Protein AF-A0A1Y2V9K3-F1 (afdb_monomer_lite)

Foldseek 3Di:
DPQQDLQLEDADDPVLVVLLVLLQVLLVLLLPDPPVCCVVCVVVVVVSVVSLVVSLVVLVVVVVVVVVVVVCVVVDDDDPPPPPDDDDDDPPDPHRQHCSQLSSLLSNLCSQCPVVVHALQDPVNVVSLVSNVVSCPVVCVSLVLQDDDDPPPPPPPPPPDDDDDDDDDDDDDDDDDDDDDDDDDDDPPDPPQDDPSLQSLLSVLLSLLSQLSRDHDDDPPDDDPDPRSNVVSLSSNLSSCLVVVVQDLVSSVVSNVSRHDNDPRCVVSSVVSCVSRNVPSDRPPDPDDDPPPPDPDDDDDDDDDD

Sequence (306 aa):
MEPLGFKDLTVQNREAVELFELLYSITECINNFDYASLESTYGQRIQVSDSIYMIEWRLCHLEEISRSRQSWKRAGSVPLLPSIEEGERPPRYPSPTDLSDVLIYAAHLFLHLAIRGQPPSAQRHRALAEALMSALCDPILTLDLLSQPKAYEVPGSQVSRGNSGQVAGQSGTGNLPTPYAPTSEISNVNMPRPSRDELHANILLWALFVGSCVRVPVSLDSSVLLGNHHEFFINALRNYCRMRNIVDKDTLAEKLKDIMWLYSWCEHQLTLVWNEIGNDLRPWVTAGEQVNVPLPASRDQREQSQ

Structure (mmCIF, N/CA/C/O backbone):
data_AF-A0A1Y2V9K3-F1
#
_entry.id   AF-A0A1Y2V9K3-F1
#
loop_
_atom_site.group_PDB
_atom_site.id
_atom_site.type_symbol
_atom_site.label_atom_id
_atom_site.label_alt_id
_atom_site.label_comp_id
_atom_site.label_asym_id
_atom_site.label_entity_id
_atom_site.label_seq_id
_atom_site.pdbx_PDB_ins_code
_atom_site.Cartn_x
_atom_site.Cartn_y
_atom_site.Cartn_z
_atom_site.occupancy
_atom_site.B_iso_or_equiv
_atom_site.auth_seq_id
_atom_site.auth_comp_id
_atom_site.auth_asym_id
_atom_site.auth_atom_id
_atom_site.pdbx_PDB_model_num
ATOM 1 N N . MET A 1 1 ? -23.413 6.543 22.123 1.00 35.22 1 MET A N 1
ATOM 2 C CA . MET A 1 1 ? -22.677 6.867 20.887 1.00 35.22 1 MET A CA 1
ATOM 3 C C . MET A 1 1 ? -22.474 5.561 20.160 1.00 35.22 1 MET A C 1
ATOM 5 O O . MET A 1 1 ? -21.876 4.669 20.750 1.00 35.22 1 MET A O 1
ATOM 9 N N . GLU A 1 2 ? -23.040 5.409 18.965 1.00 35.53 2 GLU A N 1
ATOM 10 C CA . GLU A 1 2 ? -22.613 4.323 18.077 1.00 35.53 2 GLU A CA 1
ATOM 11 C C . GLU A 1 2 ? -21.133 4.554 17.731 1.00 35.53 2 GLU A C 1
ATOM 13 O O . GLU A 1 2 ? -20.746 5.712 17.536 1.00 35.53 2 GLU A O 1
ATOM 18 N N . PRO A 1 3 ? -20.286 3.512 17.729 1.00 47.62 3 PRO A N 1
ATOM 19 C CA . PRO A 1 3 ? -18.919 3.653 17.258 1.00 47.62 3 PRO A CA 1
ATOM 20 C C . PRO A 1 3 ? -18.953 4.058 15.782 1.00 47.62 3 PRO A C 1
ATOM 22 O O . PRO A 1 3 ? -19.706 3.490 14.989 1.00 47.62 3 PRO A O 1
ATOM 25 N N . LEU A 1 4 ? -18.161 5.070 15.442 1.00 53.22 4 LEU A N 1
ATOM 26 C CA . LEU A 1 4 ? -17.943 5.512 14.069 1.00 53.22 4 LEU A CA 1
ATOM 27 C C . LEU A 1 4 ? -17.498 4.318 13.227 1.00 53.22 4 LEU A C 1
ATOM 29 O O . LEU A 1 4 ? -16.601 3.566 13.607 1.00 53.22 4 LEU A O 1
ATOM 33 N N . GLY A 1 5 ? -18.186 4.110 12.113 1.00 63.34 5 GLY A N 1
ATOM 34 C CA . GLY A 1 5 ? -17.956 2.961 11.252 1.00 63.34 5 GLY A CA 1
ATOM 35 C C . GLY A 1 5 ? -16.960 3.278 10.143 1.00 63.34 5 GLY A C 1
ATOM 36 O O . GLY A 1 5 ? -16.520 4.408 9.958 1.00 63.34 5 GLY A O 1
ATOM 37 N N . PHE A 1 6 ? -16.691 2.289 9.292 1.00 70.12 6 PHE A N 1
ATOM 38 C CA . PHE A 1 6 ? -15.906 2.463 8.060 1.00 70.12 6 PHE A CA 1
ATOM 39 C C . PHE A 1 6 ? -16.436 3.558 7.109 1.00 70.12 6 PHE A C 1
ATOM 41 O O . PHE A 1 6 ? -15.716 3.988 6.212 1.00 70.12 6 PHE A O 1
ATOM 48 N N . LYS A 1 7 ? -17.677 4.020 7.312 1.00 70.94 7 LYS A N 1
ATOM 49 C CA . LYS A 1 7 ? -18.346 5.070 6.527 1.00 70.94 7 LYS A CA 1
ATOM 50 C C . LYS A 1 7 ? -17.741 6.463 6.717 1.00 70.94 7 LYS A C 1
ATOM 52 O O . LYS A 1 7 ? -17.947 7.330 5.876 1.00 70.94 7 LYS A O 1
ATOM 57 N N . ASP A 1 8 ? -16.984 6.668 7.792 1.00 80.38 8 ASP A N 1
ATOM 58 C CA . ASP A 1 8 ? -16.391 7.966 8.121 1.00 80.38 8 ASP A CA 1
ATOM 59 C C . ASP A 1 8 ? -14.944 8.101 7.620 1.00 80.38 8 ASP A C 1
ATOM 61 O O . ASP A 1 8 ? -14.323 9.151 7.778 1.00 80.38 8 ASP A O 1
ATOM 65 N N . LEU A 1 9 ? -14.397 7.061 6.979 1.00 86.56 9 LEU A N 1
ATOM 66 C CA . LEU A 1 9 ? -13.074 7.103 6.361 1.00 86.56 9 LEU A CA 1
ATOM 67 C C . LEU A 1 9 ? -13.114 7.951 5.084 1.00 86.56 9 LEU A C 1
ATOM 69 O O . LEU A 1 9 ? -13.998 7.786 4.242 1.00 86.56 9 LEU A O 1
ATOM 73 N N . THR A 1 10 ? -12.139 8.841 4.900 1.00 89.88 10 THR A N 1
ATOM 74 C CA . THR A 1 10 ? -12.015 9.689 3.702 1.00 89.88 10 THR A CA 1
ATOM 75 C C . THR A 1 10 ? -10.562 9.832 3.260 1.00 89.88 10 THR A C 1
ATOM 77 O O . THR A 1 10 ? -9.658 9.573 4.039 1.00 89.88 10 THR A O 1
ATOM 80 N N . VAL A 1 11 ? -10.326 10.251 2.015 1.00 89.12 11 VAL A N 1
ATOM 81 C CA . VAL A 1 11 ? -9.014 10.721 1.542 1.00 89.12 11 VAL A CA 1
ATOM 82 C C . VAL A 1 11 ? -9.213 12.125 0.987 1.00 89.12 11 VAL A C 1
ATOM 84 O O . VAL A 1 11 ? -9.973 12.311 0.035 1.00 89.12 11 VAL A O 1
ATOM 87 N N . GLN A 1 12 ? -8.590 13.119 1.615 1.00 89.25 12 GLN A N 1
ATOM 88 C CA . GLN A 1 12 ? -8.774 14.532 1.266 1.00 89.25 12 GLN A CA 1
ATOM 89 C C . GLN A 1 12 ? -7.625 15.101 0.428 1.00 89.25 12 GLN A C 1
ATOM 91 O O . GLN A 1 12 ? -7.830 16.022 -0.364 1.00 89.25 12 GLN A O 1
ATOM 96 N N . ASN A 1 13 ? -6.414 14.561 0.573 1.00 89.94 13 ASN A N 1
ATOM 97 C CA . ASN A 1 13 ? -5.255 15.001 -0.186 1.00 89.94 13 ASN A CA 1
ATOM 98 C C . ASN A 1 13 ? -5.306 14.445 -1.614 1.00 89.94 13 ASN A C 1
ATOM 100 O O . ASN A 1 13 ? -5.009 13.277 -1.858 1.00 89.94 13 ASN A O 1
ATOM 104 N N . ARG A 1 14 ? -5.637 15.316 -2.568 1.00 91.00 14 ARG A N 1
ATOM 105 C CA . ARG A 1 14 ? -5.675 14.978 -3.992 1.00 91.00 14 ARG A CA 1
ATOM 106 C C . ARG A 1 14 ? -4.325 14.493 -4.530 1.00 91.00 14 ARG A C 1
ATOM 108 O O . ARG A 1 14 ? -4.309 13.538 -5.295 1.00 91.00 14 ARG A O 1
ATOM 115 N N . GLU A 1 15 ? -3.213 15.103 -4.120 1.00 92.94 15 GLU A N 1
ATOM 116 C CA . GLU A 1 15 ? -1.878 14.687 -4.581 1.00 92.94 15 GLU A CA 1
ATOM 117 C C . GLU A 1 15 ? -1.562 13.262 -4.104 1.00 92.94 15 GLU A C 1
ATOM 119 O O . GLU A 1 15 ? -1.008 12.470 -4.859 1.00 92.94 15 GLU A O 1
ATOM 124 N N . ALA A 1 16 ? -1.995 12.881 -2.895 1.00 90.88 16 ALA A N 1
ATOM 125 C CA . ALA A 1 16 ? -1.840 11.508 -2.411 1.00 90.88 16 ALA A CA 1
ATOM 126 C C . ALA A 1 16 ? -2.601 10.493 -3.284 1.00 90.88 16 ALA A C 1
ATOM 128 O O . ALA A 1 16 ? -2.083 9.410 -3.546 1.00 90.88 16 ALA A O 1
ATOM 129 N N . VAL A 1 17 ? -3.798 10.851 -3.768 1.00 92.81 17 VAL A N 1
ATOM 130 C CA . VAL A 1 17 ? -4.578 10.011 -4.694 1.00 92.81 17 VAL A CA 1
ATOM 131 C C . VAL A 1 17 ? -3.872 9.886 -6.044 1.00 92.81 17 VAL A C 1
ATOM 133 O O . VAL A 1 17 ? -3.706 8.774 -6.533 1.00 92.81 17 VAL A O 1
ATOM 136 N N . GLU A 1 18 ? -3.395 10.993 -6.615 1.00 93.94 18 GLU A N 1
ATOM 137 C CA . GLU A 1 18 ? -2.693 10.992 -7.909 1.00 93.94 18 GLU A CA 1
ATOM 138 C C . GLU A 1 18 ? -1.402 10.153 -7.856 1.00 93.94 18 GLU A C 1
ATOM 140 O O . GLU A 1 18 ? -1.115 9.375 -8.768 1.00 93.94 18 GLU A O 1
ATOM 145 N N . LEU A 1 19 ? -0.637 10.241 -6.761 1.00 94.12 19 LEU A N 1
ATOM 146 C CA . LEU A 1 19 ? 0.541 9.391 -6.562 1.00 94.12 19 LEU A CA 1
ATOM 147 C C . LEU A 1 19 ? 0.159 7.920 -6.379 1.00 94.12 19 LEU A C 1
ATOM 149 O O . LEU A 1 19 ? 0.856 7.041 -6.880 1.00 94.12 19 LEU A O 1
ATOM 153 N N . PHE A 1 20 ? -0.943 7.638 -5.690 1.00 94.56 20 PHE A N 1
ATOM 154 C CA . PHE A 1 20 ? -1.428 6.275 -5.515 1.00 94.56 20 PHE A CA 1
ATOM 155 C C . PHE A 1 20 ? -1.862 5.638 -6.847 1.00 94.56 20 PHE A C 1
ATOM 157 O O . PHE A 1 20 ? -1.502 4.494 -7.124 1.00 94.56 20 PHE A O 1
ATOM 164 N N . GLU A 1 21 ? -2.546 6.388 -7.713 1.00 94.44 21 GLU A N 1
ATOM 165 C CA . GLU A 1 21 ? -2.902 5.963 -9.076 1.00 94.44 21 GLU A CA 1
ATOM 166 C C . GLU A 1 21 ? -1.661 5.715 -9.950 1.00 94.44 21 GLU A C 1
ATOM 168 O O . GLU A 1 21 ? -1.600 4.738 -10.708 1.00 94.44 21 GLU A O 1
ATOM 173 N N . LEU A 1 22 ? -0.631 6.557 -9.815 1.00 95.38 22 LEU A N 1
ATOM 174 C CA . LEU A 1 22 ? 0.651 6.341 -10.484 1.00 95.38 22 LEU A CA 1
ATOM 175 C C . LEU A 1 22 ? 1.342 5.065 -9.977 1.00 95.38 22 LEU A C 1
ATOM 177 O O . LEU A 1 22 ? 1.827 4.273 -10.784 1.00 95.38 22 LEU A O 1
ATOM 181 N N . LEU A 1 23 ? 1.361 4.828 -8.661 1.00 96.56 23 LEU A N 1
ATOM 182 C CA . LEU A 1 23 ? 1.940 3.620 -8.064 1.00 96.56 23 LEU A CA 1
ATOM 183 C C . LEU A 1 23 ? 1.207 2.351 -8.513 1.00 96.56 23 LEU A C 1
ATOM 185 O O . LEU A 1 23 ? 1.844 1.338 -8.809 1.00 96.56 23 LEU A O 1
ATOM 189 N N . TYR A 1 24 ? -0.122 2.420 -8.603 1.00 95.38 24 TYR A N 1
ATOM 190 C CA . TYR A 1 24 ? -0.952 1.355 -9.157 1.00 95.38 24 TYR A CA 1
ATOM 191 C C . TYR A 1 24 ? -0.561 1.063 -10.611 1.00 95.38 24 TYR A C 1
ATOM 193 O O . TYR A 1 24 ? -0.270 -0.080 -10.954 1.00 95.38 24 TYR A O 1
ATOM 201 N N . SER A 1 25 ? -0.439 2.103 -11.440 1.00 94.56 25 SER A N 1
ATOM 202 C CA . SER A 1 25 ? -0.035 1.970 -12.847 1.00 94.56 25 SER A CA 1
ATOM 203 C C . SER A 1 25 ? 1.365 1.364 -12.998 1.00 94.56 25 SER A C 1
ATOM 205 O O . SER A 1 25 ? 1.581 0.501 -13.846 1.00 94.56 25 SER A O 1
ATOM 207 N N . ILE A 1 26 ? 2.319 1.766 -12.150 1.00 95.38 26 ILE A N 1
ATOM 208 C CA . ILE A 1 26 ? 3.661 1.166 -12.097 1.00 95.38 26 ILE A CA 1
ATOM 209 C C . ILE A 1 26 ? 3.565 -0.324 -11.749 1.00 95.38 26 ILE A C 1
ATOM 211 O O . ILE A 1 26 ? 4.207 -1.145 -12.401 1.00 95.38 26 ILE A O 1
ATOM 215 N N . THR A 1 27 ? 2.765 -0.674 -10.742 1.00 95.75 27 THR A N 1
ATOM 216 C CA . THR A 1 27 ? 2.583 -2.059 -10.287 1.00 95.75 27 THR A CA 1
ATOM 217 C C . THR A 1 27 ? 2.010 -2.936 -11.398 1.00 95.75 27 THR A C 1
ATOM 219 O O . THR A 1 27 ? 2.557 -4.004 -11.673 1.00 95.75 27 THR A O 1
ATOM 222 N N . GLU A 1 28 ? 0.987 -2.453 -12.101 1.00 94.19 28 GLU A N 1
ATOM 223 C CA . GLU A 1 28 ? 0.398 -3.149 -13.247 1.00 94.19 28 GLU A CA 1
ATOM 224 C C . GLU A 1 28 ? 1.389 -3.306 -14.404 1.00 94.19 28 GLU A C 1
ATOM 226 O O . GLU A 1 28 ? 1.488 -4.382 -14.992 1.00 94.19 28 GLU A O 1
ATOM 231 N N . CYS A 1 29 ? 2.190 -2.282 -14.707 1.00 92.56 29 CYS A N 1
ATOM 232 C CA . CYS A 1 29 ? 3.254 -2.403 -15.705 1.00 92.56 29 CYS A CA 1
ATOM 233 C C . CYS A 1 29 ? 4.287 -3.471 -15.316 1.00 92.56 29 CYS A C 1
ATOM 235 O O . CYS A 1 29 ? 4.698 -4.256 -16.168 1.00 92.56 29 CYS A O 1
ATOM 237 N N . ILE A 1 30 ? 4.690 -3.530 -14.041 1.00 93.00 30 ILE A N 1
ATOM 238 C CA . ILE A 1 30 ? 5.655 -4.527 -13.554 1.00 93.00 30 ILE A CA 1
ATOM 239 C C . ILE A 1 30 ? 5.073 -5.942 -13.644 1.00 93.00 30 ILE A C 1
ATOM 241 O O . ILE A 1 30 ? 5.749 -6.843 -14.134 1.00 93.00 30 ILE A O 1
ATOM 245 N N . ASN A 1 31 ? 3.821 -6.132 -13.220 1.00 93.44 31 ASN A N 1
ATOM 246 C CA . ASN A 1 31 ? 3.125 -7.420 -13.291 1.00 93.44 31 ASN A CA 1
ATOM 247 C C . ASN A 1 31 ? 3.069 -7.989 -14.715 1.00 93.44 31 ASN A C 1
ATOM 249 O O . ASN A 1 31 ? 3.135 -9.202 -14.896 1.00 93.44 31 ASN A O 1
ATOM 253 N N . ASN A 1 32 ? 2.940 -7.112 -15.711 1.00 90.19 32 ASN A N 1
ATOM 254 C CA . ASN A 1 32 ? 2.740 -7.484 -17.107 1.00 90.19 32 ASN A CA 1
ATOM 255 C C . ASN A 1 32 ? 4.038 -7.501 -17.935 1.00 90.19 32 ASN A C 1
ATOM 257 O O . ASN A 1 32 ? 3.974 -7.705 -19.149 1.00 90.19 32 ASN A O 1
ATOM 261 N N . PHE A 1 33 ? 5.215 -7.290 -17.327 1.00 87.56 33 PHE A N 1
ATOM 262 C CA . PHE A 1 33 ? 6.470 -7.388 -18.070 1.00 87.56 33 PHE A CA 1
ATOM 263 C C . PHE A 1 33 ? 6.714 -8.816 -18.559 1.00 87.56 33 PHE A C 1
ATOM 265 O O . PHE A 1 33 ? 6.752 -9.770 -17.782 1.00 87.56 33 PHE A O 1
ATOM 272 N N . ASP A 1 34 ? 6.994 -8.945 -19.856 1.00 83.69 34 ASP A N 1
ATOM 273 C CA . ASP A 1 34 ? 7.577 -10.167 -20.393 1.00 83.69 34 ASP A CA 1
ATOM 274 C C . ASP A 1 34 ? 9.066 -10.238 -20.024 1.00 83.69 34 ASP A C 1
ATOM 276 O O . ASP A 1 34 ? 9.950 -9.738 -20.728 1.00 83.69 34 ASP A O 1
ATOM 280 N N . TYR A 1 35 ? 9.344 -10.868 -18.884 1.00 82.44 35 TYR A N 1
ATOM 281 C CA . TYR A 1 35 ? 10.703 -11.086 -18.395 1.00 82.44 35 TYR A CA 1
ATOM 282 C C . TYR A 1 35 ? 11.529 -12.032 -19.281 1.00 82.44 35 TYR A C 1
ATOM 284 O O . TYR A 1 35 ? 12.751 -12.067 -19.131 1.00 82.44 35 TYR A O 1
ATOM 292 N N . ALA A 1 36 ? 10.908 -12.770 -20.210 1.00 85.69 36 ALA A N 1
ATOM 293 C CA . ALA A 1 36 ? 11.626 -13.593 -21.180 1.00 85.69 36 ALA A CA 1
ATOM 294 C C . ALA A 1 36 ? 12.174 -12.772 -22.363 1.00 85.69 36 ALA A C 1
ATOM 296 O O . ALA A 1 36 ? 13.113 -13.214 -23.023 1.00 85.69 36 ALA A O 1
ATOM 297 N N . SER A 1 37 ? 11.640 -11.567 -22.611 1.00 84.19 37 SER A N 1
ATOM 298 C CA . SER A 1 37 ? 12.003 -10.711 -23.750 1.00 84.19 37 SER A CA 1
ATOM 299 C C . SER A 1 37 ? 12.202 -9.2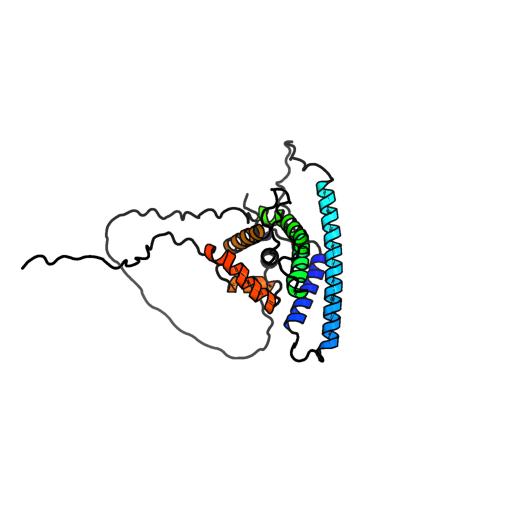44 -23.341 1.00 84.19 37 SER A C 1
ATOM 301 O O . SER A 1 37 ? 11.520 -8.322 -23.798 1.00 84.19 37 SER A O 1
ATOM 303 N N . LEU A 1 38 ? 13.195 -8.997 -22.481 1.00 82.69 38 LEU A N 1
ATOM 304 C CA . LEU A 1 38 ? 13.492 -7.661 -21.935 1.00 82.69 38 LEU A CA 1
ATOM 305 C C . LEU A 1 38 ? 13.953 -6.623 -22.973 1.00 82.69 38 LEU A C 1
ATOM 307 O O . LEU A 1 38 ? 13.906 -5.421 -22.693 1.00 82.69 38 LEU A O 1
ATOM 311 N N . GLU A 1 39 ? 14.433 -7.064 -24.139 1.00 82.94 39 GLU A N 1
ATOM 312 C CA . GLU A 1 39 ? 14.826 -6.171 -25.237 1.00 82.94 39 GLU A CA 1
ATOM 313 C C . GLU A 1 39 ? 13.603 -5.514 -25.884 1.00 82.94 39 GLU A C 1
ATOM 315 O O . GLU A 1 39 ? 13.616 -4.313 -26.156 1.00 82.94 39 GLU A O 1
ATOM 320 N N . SER A 1 40 ? 12.512 -6.269 -26.046 1.00 81.69 40 SER A N 1
ATOM 321 C CA . SER A 1 40 ? 11.268 -5.775 -26.649 1.00 81.69 40 SER A CA 1
ATOM 322 C C . SER A 1 40 ? 10.559 -4.711 -25.798 1.00 81.69 40 SER A C 1
ATOM 324 O O . SER A 1 40 ? 9.823 -3.880 -26.327 1.00 81.69 40 SER A O 1
ATOM 326 N N . THR A 1 41 ? 10.835 -4.678 -24.489 1.00 83.62 41 THR A N 1
ATOM 327 C CA . THR A 1 41 ? 10.229 -3.756 -23.514 1.00 83.62 41 THR A CA 1
ATOM 328 C C . THR A 1 41 ? 11.178 -2.648 -23.048 1.00 83.62 41 THR A C 1
ATOM 330 O O . THR A 1 41 ? 10.865 -1.923 -22.103 1.00 83.62 41 THR A O 1
ATOM 333 N N . TYR A 1 42 ? 12.332 -2.461 -23.702 1.00 85.31 42 TYR A N 1
ATOM 334 C CA . TYR A 1 42 ? 13.370 -1.521 -23.254 1.00 85.31 42 TYR A CA 1
ATOM 335 C C . TYR A 1 42 ? 12.848 -0.095 -22.994 1.00 85.31 42 TYR A C 1
ATOM 337 O O . TYR A 1 42 ? 13.095 0.466 -21.927 1.00 85.31 42 TYR A O 1
ATOM 345 N N . GLY A 1 43 ? 12.071 0.474 -23.924 1.00 85.94 43 GLY A N 1
ATOM 346 C CA . GLY A 1 43 ? 11.504 1.820 -23.765 1.00 85.94 43 GLY A CA 1
ATOM 347 C C . GLY A 1 43 ? 10.504 1.927 -22.607 1.00 85.94 43 GLY A C 1
ATOM 348 O O . GLY A 1 43 ? 10.554 2.882 -21.835 1.00 85.94 43 GLY A O 1
ATOM 349 N N . GLN A 1 44 ? 9.648 0.916 -22.433 1.00 86.75 44 GLN A N 1
ATOM 350 C CA . GLN A 1 44 ? 8.690 0.854 -21.321 1.00 86.75 44 GLN A CA 1
ATOM 351 C C . GLN A 1 44 ? 9.413 0.748 -19.976 1.00 86.75 44 GLN A C 1
ATOM 353 O O . GLN A 1 44 ? 9.042 1.409 -19.012 1.00 86.75 44 GLN A O 1
ATOM 358 N N . ARG A 1 45 ? 10.495 -0.032 -19.912 1.00 89.38 45 ARG A N 1
ATOM 359 C CA . ARG A 1 45 ? 11.316 -0.166 -18.705 1.00 89.38 45 ARG A CA 1
ATOM 360 C C . ARG A 1 45 ? 11.971 1.148 -18.285 1.00 89.38 45 ARG A C 1
ATOM 362 O O . ARG A 1 45 ? 12.033 1.416 -17.088 1.00 89.38 45 ARG A O 1
ATOM 369 N N . ILE A 1 46 ? 12.428 1.969 -19.236 1.00 89.88 46 ILE A N 1
ATOM 370 C CA . ILE A 1 46 ? 12.941 3.317 -18.936 1.00 89.88 46 ILE A CA 1
ATOM 371 C C . ILE A 1 46 ? 11.826 4.179 -18.341 1.00 89.88 46 ILE A C 1
ATOM 373 O O . ILE A 1 46 ? 12.002 4.730 -17.261 1.00 89.88 46 ILE A O 1
ATOM 377 N N . GLN A 1 47 ? 10.656 4.223 -18.982 1.00 91.38 47 GLN A N 1
ATOM 378 C CA . GLN A 1 47 ? 9.519 5.012 -18.495 1.00 91.38 47 GLN A CA 1
ATOM 379 C C . GLN A 1 47 ? 9.063 4.583 -17.095 1.00 91.38 47 GLN A C 1
ATOM 381 O O . GLN A 1 47 ? 8.787 5.431 -16.246 1.00 91.38 47 GLN A O 1
ATOM 386 N N . VAL A 1 48 ? 9.010 3.274 -16.830 1.00 93.06 48 VAL A N 1
ATOM 387 C CA . VAL A 1 48 ? 8.688 2.734 -15.502 1.00 93.06 48 VAL A CA 1
ATOM 388 C C . VAL A 1 48 ? 9.764 3.123 -14.490 1.00 93.06 48 VAL A C 1
ATOM 390 O O . VAL A 1 48 ? 9.426 3.571 -13.399 1.00 93.06 48 VAL A O 1
ATOM 393 N N . SER A 1 49 ? 11.046 3.023 -14.848 1.00 93.38 49 SER A N 1
ATOM 394 C CA . SER A 1 49 ? 12.150 3.467 -13.989 1.00 93.38 49 SER A CA 1
ATOM 395 C C . SER A 1 49 ? 12.033 4.953 -13.639 1.00 93.38 49 SER A C 1
ATOM 397 O O . SER A 1 49 ? 12.079 5.307 -12.462 1.00 93.38 49 SER A O 1
ATOM 399 N N . ASP A 1 50 ? 11.819 5.820 -14.629 1.00 95.56 50 ASP A N 1
ATOM 400 C CA . ASP A 1 50 ? 11.658 7.263 -14.420 1.00 95.56 50 ASP A CA 1
ATOM 401 C C . ASP A 1 50 ? 10.433 7.570 -13.548 1.00 95.56 50 ASP A C 1
ATOM 403 O O . ASP A 1 50 ? 10.503 8.395 -12.635 1.00 95.56 50 ASP A O 1
ATOM 407 N N . SER A 1 51 ? 9.333 6.843 -13.759 1.00 95.75 51 SER A N 1
ATOM 408 C CA . SER A 1 51 ? 8.117 6.963 -12.949 1.00 95.75 51 SER A CA 1
ATOM 409 C C . SER A 1 51 ? 8.357 6.555 -11.494 1.00 95.75 51 SER A C 1
ATOM 411 O O . SER A 1 51 ? 7.885 7.246 -10.593 1.00 95.75 51 SER A O 1
ATOM 413 N N . ILE A 1 52 ? 9.138 5.492 -11.253 1.00 96.38 52 ILE A N 1
ATOM 414 C CA . ILE A 1 52 ? 9.559 5.050 -9.913 1.00 96.38 52 ILE A CA 1
ATOM 415 C C . ILE A 1 52 ? 10.397 6.136 -9.219 1.00 96.38 52 ILE A C 1
ATOM 417 O O . ILE A 1 52 ? 10.182 6.417 -8.042 1.00 96.38 52 ILE A O 1
ATOM 421 N N . TYR A 1 53 ? 11.334 6.775 -9.924 1.00 95.50 53 TYR A N 1
ATOM 422 C CA . TYR A 1 53 ? 12.111 7.879 -9.350 1.00 95.50 53 TYR A CA 1
ATOM 423 C C . TYR A 1 53 ? 11.240 9.099 -9.037 1.00 95.50 53 TYR A C 1
ATOM 425 O O . TYR A 1 53 ? 11.382 9.701 -7.971 1.00 95.50 53 TYR A O 1
ATOM 433 N N . MET A 1 54 ? 10.329 9.456 -9.942 1.00 95.38 54 MET A N 1
ATOM 434 C CA . MET A 1 54 ? 9.442 10.602 -9.767 1.00 95.38 54 MET A CA 1
ATOM 435 C C . MET A 1 54 ? 8.495 10.411 -8.577 1.00 95.38 54 MET A C 1
ATOM 437 O O . MET A 1 54 ? 8.339 11.332 -7.773 1.00 95.38 54 MET A O 1
ATOM 441 N N . ILE A 1 55 ? 7.888 9.227 -8.440 1.00 96.12 55 ILE A N 1
ATOM 442 C CA . ILE A 1 55 ? 6.992 8.944 -7.317 1.00 96.12 55 ILE A CA 1
ATOM 443 C C . ILE A 1 55 ? 7.745 8.893 -5.986 1.00 96.12 55 ILE A C 1
ATOM 445 O O . ILE A 1 55 ? 7.259 9.456 -5.011 1.00 96.12 55 ILE A O 1
ATOM 449 N N . GLU A 1 56 ? 8.944 8.302 -5.941 1.00 95.44 56 GLU A N 1
ATOM 450 C CA . GLU A 1 56 ? 9.773 8.283 -4.728 1.00 95.44 56 GLU A CA 1
ATOM 451 C C . GLU A 1 56 ? 10.093 9.704 -4.264 1.00 95.44 56 GLU A C 1
ATOM 453 O O . GLU A 1 56 ? 9.879 10.051 -3.104 1.00 95.44 56 GLU A O 1
ATOM 458 N N . TRP A 1 57 ? 10.529 10.560 -5.191 1.00 95.06 57 TRP A N 1
ATOM 459 C CA . TRP A 1 57 ? 10.827 11.956 -4.889 1.00 95.06 57 TRP A CA 1
ATOM 460 C C . TRP A 1 57 ? 9.599 12.709 -4.358 1.00 95.06 57 TRP A C 1
ATOM 462 O O . TRP A 1 57 ? 9.694 13.438 -3.368 1.00 95.06 57 TRP A O 1
ATOM 472 N N . ARG A 1 58 ? 8.428 12.503 -4.974 1.00 95.12 58 ARG A N 1
ATOM 473 C CA . ARG A 1 58 ? 7.169 13.123 -4.536 1.00 95.12 58 ARG A CA 1
ATOM 474 C C . ARG A 1 58 ? 6.707 12.627 -3.167 1.00 95.12 58 ARG A C 1
ATOM 476 O O . ARG A 1 58 ? 6.279 13.441 -2.352 1.00 95.12 58 ARG A O 1
ATOM 483 N N . LEU A 1 59 ? 6.824 11.329 -2.891 1.00 93.88 59 LEU A N 1
ATOM 484 C CA . LEU A 1 59 ? 6.476 10.751 -1.590 1.00 93.88 59 LEU A CA 1
ATOM 485 C C . LEU A 1 59 ? 7.391 11.276 -0.479 1.00 93.88 59 LEU A C 1
ATOM 487 O O . LEU A 1 59 ? 6.887 11.649 0.578 1.00 93.88 59 LEU A O 1
ATOM 491 N N . CYS A 1 60 ? 8.698 11.397 -0.733 1.00 92.19 60 CYS A N 1
ATOM 492 C CA . CYS A 1 60 ? 9.632 12.042 0.193 1.00 92.19 60 CYS A CA 1
ATOM 493 C C . CYS A 1 60 ? 9.224 13.492 0.495 1.00 92.19 60 CYS A C 1
ATOM 495 O O . CYS A 1 60 ? 9.193 13.902 1.653 1.00 92.19 60 CYS A O 1
ATOM 497 N N . HIS A 1 61 ? 8.849 14.263 -0.530 1.00 91.75 61 HIS A N 1
ATOM 498 C CA . HIS A 1 61 ? 8.411 15.645 -0.339 1.00 91.75 61 HIS A CA 1
ATOM 499 C C . HIS A 1 61 ? 7.127 15.745 0.503 1.00 91.75 61 HIS A C 1
ATOM 501 O O . HIS A 1 61 ? 7.040 16.560 1.423 1.00 91.75 61 HIS A O 1
ATOM 507 N N . LEU A 1 62 ? 6.135 14.892 0.232 1.00 89.56 62 LEU A N 1
ATOM 508 C CA . LEU A 1 62 ? 4.906 14.846 1.025 1.00 89.56 62 LEU A CA 1
ATOM 509 C C . LEU A 1 62 ? 5.159 14.401 2.468 1.00 89.56 62 LEU A C 1
ATOM 511 O O . LEU A 1 62 ? 4.566 14.973 3.381 1.00 89.56 62 LEU A O 1
ATOM 515 N N . GLU A 1 63 ? 6.060 13.443 2.692 1.00 87.88 63 GLU A N 1
ATOM 516 C CA . GLU A 1 63 ? 6.492 13.051 4.034 1.00 87.88 63 GLU A CA 1
ATOM 517 C C . GLU A 1 63 ? 7.061 14.248 4.808 1.00 87.88 63 GLU A C 1
ATOM 519 O O . GLU A 1 63 ? 6.679 14.464 5.962 1.00 87.88 63 GLU A O 1
ATOM 524 N N . GLU A 1 64 ? 7.947 15.039 4.198 1.00 86.31 64 GLU A N 1
ATOM 525 C CA . GLU A 1 64 ? 8.528 16.232 4.826 1.00 86.31 64 GLU A CA 1
ATOM 526 C C . GLU A 1 64 ? 7.443 17.249 5.208 1.00 86.31 64 GLU A C 1
ATOM 528 O O . GLU A 1 64 ? 7.431 17.782 6.327 1.00 86.31 64 GLU A O 1
ATOM 533 N N . ILE A 1 65 ? 6.474 17.472 4.316 1.00 85.06 65 ILE A N 1
ATOM 534 C CA . ILE A 1 65 ? 5.337 18.356 4.580 1.00 85.06 65 ILE A CA 1
ATOM 535 C C . ILE A 1 65 ? 4.477 17.800 5.727 1.00 85.06 65 ILE A C 1
ATOM 537 O O . ILE A 1 65 ? 4.125 18.546 6.643 1.00 85.06 65 ILE A O 1
ATOM 541 N N . SER A 1 66 ? 4.143 16.511 5.735 1.00 80.75 66 SER A N 1
ATOM 542 C CA . SER A 1 66 ? 3.335 15.910 6.805 1.00 80.75 66 SER A CA 1
ATOM 543 C C . SER A 1 66 ? 4.070 15.924 8.151 1.00 80.75 66 SER A C 1
ATOM 545 O O . SER A 1 66 ? 3.480 16.291 9.171 1.00 80.75 66 SER A O 1
ATOM 547 N N . ARG A 1 67 ? 5.386 15.676 8.172 1.00 75.88 67 ARG A N 1
ATOM 548 C CA . ARG A 1 67 ? 6.217 15.792 9.384 1.00 75.88 67 ARG A CA 1
ATOM 549 C C . ARG A 1 67 ? 6.290 17.220 9.913 1.00 75.88 67 ARG A C 1
ATOM 551 O O . ARG A 1 67 ? 6.207 17.419 11.125 1.00 75.88 67 ARG A O 1
ATOM 558 N N . SER A 1 68 ? 6.414 18.221 9.041 1.00 74.88 68 SER A N 1
ATOM 559 C CA . SER A 1 68 ? 6.411 19.628 9.464 1.00 74.88 68 SER A CA 1
ATOM 560 C C . SER A 1 68 ? 5.059 20.041 10.064 1.00 74.88 68 SER A C 1
ATOM 562 O O . SER A 1 68 ? 5.029 20.665 11.126 1.00 74.88 68 SER A O 1
ATOM 564 N N . ARG A 1 69 ? 3.939 19.584 9.481 1.00 71.94 69 ARG A N 1
ATOM 565 C CA . ARG A 1 69 ? 2.589 19.775 10.041 1.00 71.94 69 ARG A CA 1
ATOM 566 C C . ARG A 1 69 ? 2.425 19.116 11.412 1.00 71.94 69 ARG A C 1
ATOM 568 O O . ARG A 1 69 ? 1.872 19.727 12.325 1.00 71.94 69 ARG A O 1
ATOM 575 N N . GLN A 1 70 ? 2.919 17.891 11.585 1.00 66.56 70 GLN A N 1
ATOM 576 C CA . GLN A 1 70 ? 2.883 17.194 12.876 1.00 66.56 70 GLN A CA 1
ATOM 577 C C . GLN A 1 70 ? 3.792 17.855 13.921 1.00 66.56 70 GLN A C 1
ATOM 579 O O . GLN A 1 70 ? 3.418 17.941 15.090 1.00 66.56 70 GLN A O 1
ATOM 584 N N . SER A 1 71 ? 4.956 18.366 13.511 1.00 60.50 71 SER A N 1
ATOM 585 C CA . SER A 1 71 ? 5.850 19.144 14.374 1.00 60.50 71 SER A CA 1
ATOM 586 C C . SER A 1 71 ? 5.160 20.409 14.886 1.00 60.50 71 SER A C 1
ATOM 588 O O . SER A 1 71 ? 5.188 20.678 16.083 1.00 60.50 71 SER A O 1
ATOM 590 N N . TRP A 1 72 ? 4.435 21.130 14.024 1.00 50.31 72 TRP A N 1
ATOM 591 C CA . TRP A 1 72 ? 3.633 22.285 14.439 1.00 50.31 72 TRP A CA 1
ATOM 592 C C . TRP A 1 72 ? 2.500 21.913 15.394 1.00 50.31 72 TRP A C 1
ATOM 594 O O . TRP A 1 72 ? 2.291 22.625 16.371 1.00 50.31 72 TRP A O 1
ATOM 604 N N . LYS A 1 73 ? 1.821 20.778 15.183 1.00 54.12 73 LYS A N 1
ATOM 605 C CA . LYS A 1 73 ? 0.817 20.267 16.134 1.00 54.12 73 LYS A CA 1
ATOM 606 C C . LYS A 1 73 ? 1.415 19.910 17.504 1.00 54.12 73 LYS A C 1
ATOM 608 O O . LYS A 1 73 ? 0.715 20.008 18.501 1.00 54.12 73 LYS A O 1
ATOM 613 N N . ARG A 1 74 ? 2.685 19.487 17.570 1.00 53.03 74 ARG A N 1
ATOM 614 C CA . ARG A 1 74 ? 3.380 19.191 18.841 1.00 53.03 74 ARG A CA 1
ATOM 615 C C . ARG A 1 74 ? 3.993 20.433 19.496 1.00 53.03 74 ARG A C 1
ATOM 617 O O . ARG A 1 74 ? 4.065 20.490 20.718 1.00 53.03 74 ARG A O 1
ATOM 624 N N . ALA A 1 75 ? 4.452 21.401 18.703 1.00 51.44 75 ALA A N 1
ATOM 625 C CA . ALA A 1 75 ? 5.084 22.634 19.179 1.00 51.44 75 ALA A CA 1
ATOM 626 C C . ALA A 1 75 ? 4.070 23.744 19.517 1.00 51.44 75 ALA A C 1
ATOM 628 O O . ALA A 1 75 ? 4.371 24.637 20.306 1.00 51.44 75 ALA A O 1
ATOM 629 N N . GLY A 1 76 ? 2.869 23.689 18.938 1.00 44.03 76 GLY A N 1
ATOM 630 C CA . GLY A 1 76 ? 1.755 24.579 19.229 1.00 44.03 76 GLY A CA 1
ATOM 631 C C . GLY A 1 76 ? 0.737 23.912 20.145 1.00 44.03 76 GLY A C 1
ATOM 632 O O . GLY A 1 76 ? -0.082 23.134 19.678 1.00 44.03 76 GLY A O 1
ATOM 633 N N . SER A 1 77 ? 0.767 24.302 21.420 1.00 39.16 77 SER A N 1
ATOM 634 C CA . SER A 1 77 ? -0.365 24.247 22.354 1.00 39.16 77 SER A CA 1
ATOM 635 C C . SER A 1 77 ? -0.856 22.856 22.774 1.00 39.16 77 SER A C 1
ATOM 637 O O . SER A 1 77 ? -1.405 22.081 22.000 1.00 39.16 77 SER A O 1
ATOM 639 N N . VAL A 1 78 ? -0.739 22.619 24.084 1.00 40.00 78 VAL A N 1
ATOM 640 C CA . VAL A 1 78 ? -1.626 21.800 24.927 1.00 40.00 78 VAL A CA 1
ATOM 641 C C . VAL A 1 78 ? -2.960 21.503 24.223 1.00 40.00 78 VAL A C 1
ATOM 643 O O . VAL A 1 78 ? -3.614 22.464 23.802 1.00 40.00 78 VAL A O 1
ATOM 646 N N . PRO A 1 79 ? -3.405 20.233 24.102 1.00 38.28 79 PRO A N 1
ATOM 647 C CA . PRO A 1 79 ? -4.764 19.975 23.652 1.00 38.28 79 PRO A CA 1
ATOM 648 C C . PRO A 1 79 ? -5.681 20.767 24.576 1.00 38.28 79 PRO A C 1
ATOM 650 O O . PRO A 1 79 ? -5.636 20.565 25.788 1.00 38.28 79 PRO A O 1
ATOM 653 N N . LEU A 1 80 ? -6.440 21.720 24.025 1.00 39.41 80 LEU A N 1
ATOM 654 C CA . LEU A 1 80 ? -7.483 22.421 24.764 1.00 39.41 80 LEU A CA 1
ATOM 655 C C . LEU A 1 80 ? -8.394 21.336 25.340 1.00 39.41 80 LEU A C 1
ATOM 657 O O . LEU A 1 80 ? -9.246 20.792 24.636 1.00 39.41 80 LEU A O 1
ATOM 661 N N . LEU A 1 81 ? -8.163 20.989 26.611 1.00 36.34 81 LEU A N 1
ATOM 662 C CA . LEU A 1 81 ? -9.127 20.283 27.432 1.00 36.34 81 LEU A CA 1
ATOM 663 C C . LEU A 1 81 ? -10.443 21.029 27.224 1.00 36.34 81 LEU A C 1
ATOM 665 O O . LEU A 1 81 ? -10.432 22.264 27.277 1.00 36.34 81 LEU A O 1
ATOM 669 N N . PRO A 1 82 ? -11.550 20.335 26.923 1.00 37.16 82 PRO A N 1
ATOM 670 C CA . PRO A 1 82 ? -12.817 21.015 26.766 1.00 37.16 82 PRO A CA 1
ATOM 671 C C . PRO A 1 82 ? -13.107 21.730 28.085 1.00 37.16 82 PRO A C 1
ATOM 673 O O . PRO A 1 82 ? -13.344 21.092 29.110 1.00 37.16 82 PRO A O 1
ATOM 676 N N . SER A 1 83 ? -13.021 23.061 28.063 1.00 33.56 83 SER A N 1
ATOM 677 C CA . SER A 1 83 ? -13.525 23.898 29.136 1.00 33.56 83 SER A CA 1
ATOM 678 C C . SER A 1 83 ? -15.005 23.575 29.253 1.00 33.56 83 SER A C 1
ATOM 680 O O . SER A 1 83 ? -15.767 23.759 28.299 1.00 33.56 83 SER A O 1
ATOM 682 N N . ILE A 1 84 ? -15.385 23.033 30.404 1.00 43.91 84 ILE A N 1
ATOM 683 C CA . ILE A 1 84 ? -16.771 22.920 30.829 1.00 43.91 84 ILE A CA 1
ATOM 684 C C . ILE A 1 84 ? -17.253 24.357 31.030 1.00 43.91 84 ILE A C 1
ATOM 686 O O . ILE A 1 84 ? -17.147 24.912 32.116 1.00 43.91 84 ILE A O 1
ATOM 690 N N . GLU A 1 85 ? -17.705 24.985 29.953 1.00 38.47 85 GLU A N 1
ATOM 691 C CA . GLU A 1 85 ? -18.628 26.104 30.032 1.00 38.47 85 GLU A CA 1
ATOM 692 C C . GLU A 1 85 ? -19.912 25.652 29.347 1.00 38.47 85 GLU A C 1
ATOM 694 O O . GLU A 1 85 ? -19.951 25.344 28.153 1.00 38.47 85 GLU A O 1
ATOM 699 N N . GLU A 1 86 ? -20.935 25.508 30.185 1.00 46.97 86 GLU A N 1
ATOM 700 C CA . GLU A 1 86 ? -22.314 25.220 29.832 1.00 46.97 86 GLU A CA 1
ATOM 701 C C . GLU A 1 86 ? -22.800 26.220 28.779 1.00 46.97 86 GLU A C 1
ATOM 703 O O . GLU A 1 86 ? -22.797 27.430 28.990 1.00 46.97 86 GLU A O 1
ATOM 708 N N . GLY A 1 87 ? -23.223 25.710 27.625 1.00 38.94 87 GLY A N 1
ATOM 709 C CA . GLY A 1 87 ? -23.770 26.538 26.560 1.00 38.94 87 GLY A CA 1
ATOM 710 C C . GLY A 1 87 ? -23.894 25.762 25.260 1.00 38.94 87 GLY A C 1
ATOM 711 O O . GLY A 1 87 ? -22.948 25.709 24.480 1.00 38.94 87 GLY A O 1
ATOM 712 N N . GLU A 1 88 ? -25.056 25.130 25.081 1.00 40.84 88 GLU A N 1
ATOM 713 C CA . GLU A 1 88 ? -25.654 24.633 23.832 1.00 40.84 88 GLU A CA 1
ATOM 714 C C . GLU A 1 88 ? -24.778 24.762 22.568 1.00 40.84 88 GLU A C 1
ATOM 716 O O . GLU A 1 88 ? -24.983 25.622 21.712 1.00 40.84 88 GLU A O 1
ATOM 721 N N . ARG A 1 89 ? -23.806 23.859 22.401 1.00 40.88 89 ARG A N 1
ATOM 722 C CA . ARG A 1 89 ? -23.283 23.531 21.072 1.00 40.88 89 ARG A CA 1
ATOM 723 C C . ARG A 1 89 ? -23.932 22.225 20.627 1.00 40.88 89 ARG A C 1
ATOM 725 O O . ARG A 1 89 ? -23.935 21.276 21.414 1.00 40.88 89 ARG A O 1
ATOM 732 N N . PRO A 1 90 ? -24.464 22.146 19.392 1.00 36.06 90 PRO A N 1
ATOM 733 C CA . PRO A 1 90 ? -24.934 20.876 18.853 1.00 36.06 90 PRO A CA 1
ATOM 734 C C . PRO A 1 90 ? -23.793 19.851 18.935 1.00 36.06 90 PRO A C 1
ATOM 736 O O . PRO A 1 90 ? -22.623 20.254 18.864 1.00 36.06 90 PRO A O 1
ATOM 739 N N . PRO A 1 91 ? -24.091 18.549 19.106 1.00 39.19 91 PRO A N 1
ATOM 740 C CA . PRO A 1 91 ? -23.054 17.531 19.165 1.00 39.19 91 PRO A CA 1
ATOM 741 C C . PRO A 1 91 ? -22.180 17.687 17.920 1.00 39.19 91 PRO A C 1
ATOM 743 O O . PRO A 1 91 ? -22.678 17.619 16.795 1.00 39.19 91 PRO A O 1
ATOM 746 N N . ARG A 1 92 ? -20.885 17.974 18.115 1.00 43.72 92 ARG A N 1
ATOM 747 C CA . ARG A 1 92 ? -19.912 17.897 17.027 1.00 43.72 92 ARG A CA 1
ATOM 748 C C . ARG A 1 92 ? -19.956 16.449 16.560 1.00 43.72 92 ARG A C 1
ATOM 750 O O . ARG A 1 92 ? -19.439 15.574 17.250 1.00 43.72 92 ARG A O 1
ATOM 757 N N . TYR A 1 93 ? -20.635 16.206 15.440 1.00 40.38 93 TYR A N 1
ATOM 758 C CA . TYR A 1 93 ? -20.483 14.971 14.686 1.00 40.38 93 TYR A CA 1
ATOM 759 C C . TYR A 1 93 ? -18.982 14.698 14.574 1.00 40.38 93 TYR A C 1
ATOM 761 O O . TYR A 1 93 ? -18.230 15.650 14.322 1.00 40.38 93 TYR A O 1
ATOM 769 N N . PRO A 1 94 ? -18.515 13.468 14.817 1.00 53.81 94 PRO A N 1
ATOM 770 C CA . PRO A 1 94 ? -17.096 13.197 14.694 1.00 53.81 94 PRO A CA 1
ATOM 771 C C . PRO A 1 94 ? -16.662 13.535 13.272 1.00 53.81 94 PRO A C 1
ATOM 773 O O . PRO A 1 94 ? -17.338 13.184 12.305 1.00 53.81 94 PRO A O 1
ATOM 776 N N . SER A 1 95 ? -15.590 14.310 13.145 1.00 59.41 95 SER A N 1
ATOM 777 C CA . SER A 1 95 ? -15.026 14.625 11.838 1.00 59.41 95 SER A CA 1
ATOM 778 C C . SER A 1 95 ? -14.613 13.326 11.142 1.00 59.41 95 SER A C 1
ATOM 780 O O . SER A 1 95 ? -14.040 12.470 11.821 1.00 59.41 95 SER A O 1
ATOM 782 N N . PRO A 1 96 ? -14.846 13.185 9.825 1.00 73.06 96 PRO A N 1
ATOM 783 C CA . PRO A 1 96 ? -14.408 12.010 9.087 1.00 73.06 96 PRO A CA 1
ATOM 784 C C . PRO A 1 96 ? -12.901 11.799 9.256 1.00 73.06 96 PRO A C 1
ATOM 786 O O . PRO A 1 96 ? -12.120 12.755 9.229 1.00 73.06 96 PRO A O 1
ATOM 789 N N . THR A 1 97 ? -12.499 10.548 9.440 1.00 84.00 97 THR A N 1
ATOM 790 C CA . THR A 1 97 ? -11.103 10.157 9.615 1.00 84.00 97 THR A CA 1
ATOM 791 C C . THR A 1 97 ? -10.397 10.198 8.259 1.00 84.00 97 THR A C 1
ATOM 793 O O . THR A 1 97 ? -10.748 9.455 7.341 1.00 84.00 97 THR A O 1
ATOM 796 N N . ASP A 1 98 ? -9.410 11.079 8.108 1.00 89.25 98 ASP A N 1
ATOM 797 C CA . ASP A 1 98 ? -8.655 11.234 6.861 1.00 89.25 98 ASP A CA 1
ATOM 798 C C . ASP A 1 98 ? -7.496 10.225 6.773 1.00 89.25 98 ASP A C 1
ATOM 800 O O . ASP A 1 98 ? -6.621 10.175 7.634 1.00 89.25 98 ASP A O 1
ATOM 804 N N . LEU A 1 99 ? -7.480 9.433 5.703 1.00 92.31 99 LEU A N 1
ATOM 805 C CA . LEU A 1 99 ? -6.480 8.416 5.385 1.00 92.31 99 LEU A CA 1
ATOM 806 C C . LEU A 1 99 ? -5.359 8.948 4.480 1.00 92.31 99 LEU A C 1
ATOM 808 O O . LEU A 1 99 ? -4.516 8.171 4.046 1.00 92.31 99 LEU A O 1
ATOM 812 N N . SER A 1 100 ? -5.318 10.247 4.177 1.00 92.75 100 SER A N 1
ATOM 813 C CA . SER A 1 100 ? -4.310 10.829 3.278 1.00 92.75 100 SER A CA 1
ATOM 814 C C . SER A 1 100 ? -2.868 10.538 3.708 1.00 92.75 100 SER A C 1
ATOM 816 O O . SER A 1 100 ? -2.078 10.038 2.910 1.00 92.75 100 SER A O 1
ATOM 818 N N . ASP A 1 101 ? -2.525 10.803 4.972 1.00 91.69 101 ASP A N 1
ATOM 819 C CA . ASP A 1 101 ? -1.180 10.526 5.498 1.00 91.69 101 ASP A CA 1
ATOM 820 C C . ASP A 1 101 ? -0.913 9.013 5.584 1.00 91.69 101 ASP A C 1
ATOM 822 O O . ASP A 1 101 ? 0.188 8.559 5.272 1.00 91.69 101 ASP A O 1
ATOM 826 N N . VAL A 1 102 ? -1.933 8.219 5.935 1.00 94.25 102 VAL A N 1
ATOM 827 C CA . VAL A 1 102 ? -1.857 6.746 5.939 1.00 94.25 102 VAL A CA 1
ATOM 828 C C . VAL A 1 102 ? -1.481 6.234 4.548 1.00 94.25 102 VAL A C 1
ATOM 830 O O . VAL A 1 102 ? -0.573 5.415 4.419 1.00 94.25 102 VAL A O 1
ATOM 833 N N . LEU A 1 103 ? -2.135 6.757 3.509 1.00 94.81 103 LEU A N 1
ATOM 834 C CA . LEU A 1 103 ? -1.894 6.389 2.120 1.00 94.81 103 LEU A CA 1
ATOM 835 C C . LEU A 1 103 ? -0.477 6.759 1.678 1.00 94.81 103 LEU A C 1
ATOM 837 O O . LEU A 1 103 ? 0.188 5.935 1.060 1.00 94.81 103 LEU A O 1
ATOM 841 N N . ILE A 1 104 ? 0.009 7.952 2.038 1.00 95.06 104 ILE A N 1
ATOM 842 C CA . ILE A 1 104 ? 1.370 8.406 1.713 1.00 95.06 104 ILE A CA 1
ATOM 843 C C . ILE A 1 104 ? 2.413 7.469 2.331 1.00 95.06 104 ILE A C 1
ATOM 845 O O . ILE A 1 104 ? 3.277 6.955 1.618 1.00 95.06 104 ILE A O 1
ATOM 849 N N . TYR A 1 105 ? 2.332 7.208 3.639 1.00 95.62 105 TYR A N 1
ATOM 850 C CA . TYR A 1 105 ? 3.326 6.374 4.319 1.00 95.62 105 TYR A CA 1
ATOM 851 C C . TYR A 1 105 ? 3.258 4.907 3.882 1.00 95.62 105 TYR A C 1
ATOM 853 O O . TYR A 1 105 ? 4.301 4.282 3.678 1.00 95.62 105 TYR A O 1
ATOM 861 N N . ALA A 1 106 ? 2.056 4.360 3.678 1.00 96.94 106 ALA A N 1
ATOM 862 C CA . ALA A 1 106 ? 1.886 3.001 3.171 1.00 96.94 106 ALA A CA 1
ATOM 863 C C . ALA A 1 106 ? 2.377 2.862 1.719 1.00 96.94 106 ALA A C 1
ATOM 865 O O . ALA A 1 106 ? 3.092 1.912 1.413 1.00 96.94 106 ALA A O 1
ATOM 866 N N . ALA A 1 107 ? 2.088 3.829 0.841 1.00 96.94 107 ALA A N 1
ATOM 867 C CA . ALA A 1 107 ? 2.619 3.869 -0.524 1.00 96.94 107 ALA A CA 1
ATOM 868 C C . ALA A 1 107 ? 4.149 3.927 -0.540 1.00 96.94 107 ALA A C 1
ATOM 870 O O . ALA A 1 107 ? 4.789 3.199 -1.300 1.00 96.94 107 ALA A O 1
ATOM 871 N N . HIS A 1 108 ? 4.744 4.731 0.341 1.00 96.12 108 HIS A N 1
ATOM 872 C CA . HIS A 1 108 ? 6.194 4.836 0.460 1.00 96.12 108 HIS A CA 1
ATOM 873 C C . HIS A 1 108 ? 6.823 3.518 0.942 1.00 96.12 108 HIS A C 1
ATOM 875 O O . HIS A 1 108 ? 7.807 3.047 0.367 1.00 96.12 108 HIS A O 1
ATOM 881 N N . LEU A 1 109 ? 6.225 2.863 1.942 1.00 96.56 109 LEU A N 1
ATOM 882 C CA . LEU A 1 109 ? 6.655 1.533 2.379 1.00 96.56 109 LEU A CA 1
ATOM 883 C C . LEU A 1 109 ? 6.497 0.481 1.277 1.00 96.56 109 LEU A C 1
ATOM 885 O O . LEU A 1 109 ? 7.421 -0.300 1.062 1.00 96.56 109 LEU A O 1
ATOM 889 N N . PHE A 1 110 ? 5.379 0.472 0.551 1.00 97.56 110 PHE A N 1
ATOM 890 C CA . PHE A 1 110 ? 5.142 -0.474 -0.539 1.00 97.56 110 PHE A CA 1
ATOM 891 C C . PHE A 1 110 ? 6.158 -0.301 -1.672 1.00 97.56 110 PHE A C 1
ATOM 893 O O . PHE A 1 110 ? 6.766 -1.275 -2.112 1.00 97.56 110 PHE A O 1
ATOM 900 N N . LEU A 1 111 ? 6.420 0.940 -2.092 1.00 97.19 111 LEU A N 1
ATOM 901 C CA . LEU A 1 111 ? 7.452 1.260 -3.078 1.00 97.19 111 LEU A CA 1
ATOM 902 C C . LEU A 1 111 ? 8.814 0.691 -2.660 1.00 97.19 111 LEU A C 1
ATOM 904 O O . LEU A 1 111 ? 9.517 0.068 -3.453 1.00 97.19 111 LEU A O 1
ATOM 908 N N . HIS A 1 112 ? 9.175 0.871 -1.394 1.00 96.31 112 HIS A N 1
ATOM 909 C CA . HIS A 1 112 ? 10.425 0.386 -0.833 1.00 96.31 112 HIS A CA 1
ATOM 910 C C . HIS A 1 112 ? 10.506 -1.142 -0.737 1.00 96.31 112 HIS A C 1
ATOM 912 O O . HIS A 1 112 ? 11.503 -1.733 -1.157 1.00 96.31 112 HIS A O 1
ATOM 918 N N . LEU A 1 113 ? 9.478 -1.783 -0.192 1.00 96.06 113 LEU A N 1
ATOM 919 C CA . LEU A 1 113 ? 9.463 -3.221 0.063 1.00 96.06 113 LEU A CA 1
ATOM 920 C C . LEU A 1 113 ? 9.255 -4.036 -1.217 1.00 96.06 113 LEU A C 1
ATOM 922 O O . LEU A 1 113 ? 9.970 -5.010 -1.444 1.00 96.06 113 LEU A O 1
ATOM 926 N N . ALA A 1 114 ? 8.277 -3.647 -2.033 1.00 96.19 114 ALA A N 1
ATOM 927 C CA . ALA A 1 114 ? 7.790 -4.439 -3.156 1.00 96.19 114 ALA A CA 1
ATOM 928 C C . ALA A 1 114 ? 8.502 -4.083 -4.466 1.00 96.19 114 ALA A C 1
ATOM 930 O O . ALA A 1 114 ? 9.014 -4.965 -5.149 1.00 96.19 114 ALA A O 1
ATOM 931 N N . ILE A 1 115 ? 8.588 -2.791 -4.799 1.00 95.38 115 ILE A N 1
ATOM 932 C CA . ILE A 1 115 ? 9.101 -2.340 -6.106 1.00 95.38 115 ILE A CA 1
ATOM 933 C C . ILE A 1 115 ? 10.625 -2.208 -6.094 1.00 95.38 115 ILE A C 1
ATOM 935 O O . ILE A 1 115 ? 11.309 -2.702 -6.988 1.00 95.38 115 ILE A O 1
ATOM 939 N N . ARG A 1 116 ? 11.184 -1.560 -5.067 1.00 93.88 116 ARG A N 1
ATOM 940 C CA . ARG A 1 116 ? 12.639 -1.425 -4.889 1.00 93.88 116 ARG A CA 1
ATOM 941 C C . ARG A 1 116 ? 13.279 -2.690 -4.300 1.00 93.88 116 ARG A C 1
ATOM 943 O O . ARG A 1 116 ? 14.505 -2.757 -4.244 1.00 93.88 116 ARG A O 1
ATOM 950 N N . GLY A 1 117 ? 12.482 -3.664 -3.847 1.00 91.25 117 GLY A N 1
ATOM 951 C CA . GLY A 1 117 ? 12.957 -4.961 -3.350 1.00 91.25 117 GLY A CA 1
ATOM 952 C C . GLY A 1 117 ? 13.839 -4.867 -2.103 1.00 91.25 117 GLY A C 1
ATOM 953 O O . GLY A 1 117 ? 14.756 -5.665 -1.913 1.00 91.25 117 GLY A O 1
ATOM 954 N N . GLN A 1 118 ? 13.628 -3.849 -1.272 1.00 92.69 118 GLN A N 1
ATOM 955 C CA . GLN A 1 118 ? 14.450 -3.623 -0.091 1.00 92.69 118 GLN A CA 1
ATOM 956 C C . GLN A 1 118 ? 14.061 -4.608 1.020 1.00 92.69 118 GLN A C 1
ATOM 958 O O . GLN A 1 118 ? 12.874 -4.891 1.191 1.00 92.69 118 GLN A O 1
ATOM 963 N N . PRO A 1 119 ? 15.020 -5.107 1.821 1.00 90.81 119 PRO A N 1
ATOM 964 C CA . PRO A 1 119 ? 14.710 -6.102 2.838 1.00 90.81 119 PRO A CA 1
ATOM 965 C C . PRO A 1 119 ? 13.754 -5.529 3.902 1.00 90.81 119 PRO A C 1
ATOM 967 O O . PRO A 1 119 ? 13.973 -4.397 4.338 1.00 90.81 119 PRO A O 1
ATOM 970 N N . PRO A 1 120 ? 12.761 -6.305 4.386 1.00 88.62 120 PRO A N 1
ATOM 971 C CA . PRO A 1 120 ? 11.822 -5.895 5.441 1.00 88.62 120 PRO A CA 1
ATOM 972 C C . PRO A 1 120 ? 12.437 -5.365 6.743 1.00 88.62 120 PRO A C 1
ATOM 974 O O . PRO A 1 120 ? 11.759 -4.704 7.525 1.00 88.62 120 PRO A O 1
ATOM 977 N N . SER A 1 121 ? 13.701 -5.696 7.007 1.00 86.75 121 SER A N 1
ATOM 978 C CA . SER A 1 121 ? 14.458 -5.283 8.189 1.00 86.75 121 SER A CA 1
ATOM 979 C C . SER A 1 121 ? 15.274 -4.001 7.981 1.00 86.75 121 SER A C 1
ATOM 981 O O . SER A 1 121 ? 16.040 -3.618 8.867 1.00 86.75 121 SER A O 1
ATOM 983 N N . ALA A 1 122 ? 15.158 -3.331 6.827 1.00 87.38 122 ALA A N 1
ATOM 984 C CA . ALA A 1 122 ? 15.944 -2.137 6.536 1.00 87.38 122 ALA A CA 1
ATOM 985 C C . ALA A 1 122 ? 15.624 -1.003 7.522 1.00 87.38 122 ALA A C 1
ATOM 987 O O . ALA A 1 122 ? 14.475 -0.602 7.688 1.00 87.38 122 ALA A O 1
ATOM 988 N N . GLN A 1 123 ? 16.661 -0.408 8.117 1.00 84.88 123 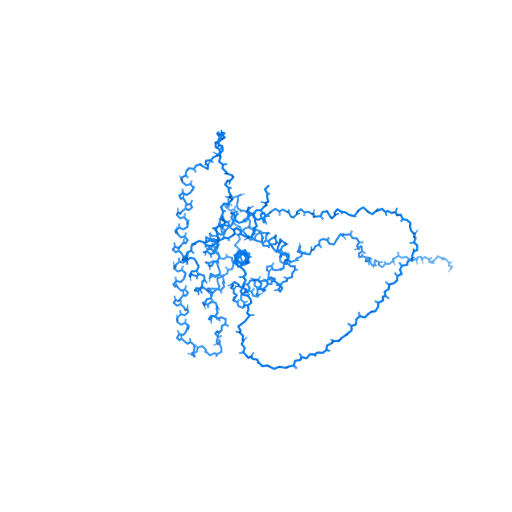GLN A N 1
ATOM 989 C CA . GLN A 1 123 ? 16.501 0.593 9.178 1.00 84.88 123 GLN A CA 1
ATOM 990 C C . GLN A 1 123 ? 15.685 1.824 8.750 1.00 84.88 123 GLN A C 1
ATOM 992 O O . GLN A 1 123 ? 14.974 2.400 9.569 1.00 84.88 123 GLN A O 1
ATOM 997 N N . ARG A 1 124 ? 15.722 2.214 7.468 1.00 84.31 124 ARG A N 1
ATOM 998 C CA . ARG A 1 124 ? 14.895 3.322 6.953 1.00 84.31 124 ARG A CA 1
ATOM 999 C C . ARG A 1 124 ? 13.389 3.053 7.042 1.00 84.31 124 ARG A C 1
ATOM 1001 O O . ARG A 1 124 ? 12.618 3.999 7.145 1.00 84.31 124 ARG A O 1
ATOM 1008 N N . HIS A 1 125 ? 12.959 1.787 7.035 1.00 89.88 125 HIS A N 1
ATOM 1009 C CA . HIS A 1 125 ? 11.544 1.434 7.195 1.00 89.88 125 HIS A CA 1
ATOM 1010 C C . HIS A 1 125 ? 11.048 1.733 8.605 1.00 89.88 125 HIS A C 1
ATOM 1012 O O . HIS A 1 125 ? 9.850 1.888 8.790 1.00 89.88 125 HIS A O 1
ATOM 1018 N N . ARG A 1 126 ? 11.951 1.874 9.584 1.00 87.94 126 ARG A N 1
ATOM 1019 C CA . ARG A 1 126 ? 11.606 2.209 10.967 1.00 87.94 126 ARG A CA 1
ATOM 1020 C C . ARG A 1 126 ? 10.862 3.536 11.054 1.00 87.94 126 ARG A C 1
ATOM 1022 O O . ARG A 1 126 ? 9.747 3.564 11.549 1.00 87.94 126 ARG A O 1
ATOM 1029 N N . ALA A 1 127 ? 11.452 4.602 10.512 1.00 86.69 127 ALA A N 1
ATOM 1030 C CA . ALA A 1 127 ? 10.863 5.938 10.558 1.00 86.69 127 ALA A CA 1
ATOM 1031 C C . ALA A 1 127 ? 9.523 5.996 9.804 1.00 86.69 127 ALA A C 1
ATOM 1033 O O . ALA A 1 127 ? 8.571 6.603 10.284 1.00 86.69 127 ALA A O 1
ATOM 1034 N N . LEU A 1 128 ? 9.432 5.314 8.657 1.00 91.06 128 LEU A N 1
ATOM 1035 C CA . LEU A 1 128 ? 8.194 5.219 7.881 1.00 91.06 128 LEU A CA 1
ATOM 1036 C C . LEU A 1 128 ? 7.108 4.419 8.610 1.00 91.06 128 LEU A 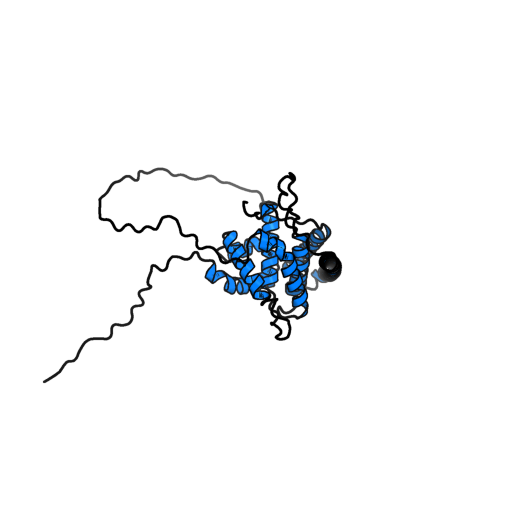C 1
ATOM 1038 O O . LEU A 1 128 ? 5.951 4.823 8.606 1.00 91.06 128 LEU A O 1
ATOM 1042 N N . ALA A 1 129 ? 7.471 3.312 9.260 1.00 91.31 129 ALA A N 1
ATOM 1043 C CA . ALA A 1 129 ? 6.548 2.509 10.053 1.00 91.31 129 ALA A CA 1
ATOM 1044 C C . ALA A 1 129 ? 6.044 3.285 11.277 1.00 91.31 129 ALA A C 1
ATOM 1046 O O . ALA A 1 129 ? 4.845 3.301 11.520 1.00 91.31 129 ALA A O 1
ATOM 1047 N N . GLU A 1 130 ? 6.920 3.991 11.996 1.00 89.06 130 GLU A N 1
ATOM 1048 C CA . GLU A 1 130 ? 6.538 4.866 13.115 1.00 89.06 130 GLU A CA 1
ATOM 1049 C C . GLU A 1 130 ? 5.593 5.987 12.663 1.00 89.06 130 GLU A C 1
ATOM 1051 O O . GLU A 1 130 ? 4.590 6.274 13.320 1.00 89.06 130 GLU A O 1
ATOM 1056 N N . ALA A 1 131 ? 5.883 6.606 11.516 1.00 89.75 131 ALA A N 1
ATOM 1057 C CA . ALA A 1 131 ? 5.031 7.637 10.939 1.00 89.75 131 ALA A CA 1
ATOM 1058 C C . ALA A 1 131 ? 3.666 7.076 10.507 1.00 89.75 131 ALA A C 1
ATOM 1060 O O . ALA A 1 131 ? 2.638 7.689 10.799 1.00 89.75 131 ALA A O 1
ATOM 1061 N N . LEU A 1 132 ? 3.639 5.884 9.900 1.00 93.12 132 LEU A N 1
ATOM 1062 C CA . LEU A 1 132 ? 2.406 5.179 9.551 1.00 93.12 132 LEU A CA 1
ATOM 1063 C C . LEU A 1 132 ? 1.594 4.814 10.802 1.00 93.12 132 LEU A C 1
ATOM 1065 O O . LEU A 1 132 ? 0.393 5.058 10.829 1.00 93.12 132 LEU A O 1
ATOM 1069 N N . MET A 1 133 ? 2.232 4.299 11.857 1.00 90.69 133 MET A N 1
ATOM 1070 C CA . MET A 1 133 ? 1.580 4.036 13.146 1.00 90.69 133 MET A CA 1
ATOM 1071 C C . MET A 1 133 ? 0.947 5.312 13.709 1.00 90.69 133 MET A C 1
ATOM 1073 O O . MET A 1 133 ? -0.213 5.295 14.112 1.00 90.69 133 MET A O 1
ATOM 1077 N N . SER A 1 134 ? 1.679 6.431 13.677 1.00 86.75 134 SER A N 1
ATOM 1078 C CA . SER A 1 134 ? 1.166 7.727 14.129 1.00 86.75 134 SER A CA 1
ATOM 1079 C C . SER A 1 134 ? 0.001 8.234 13.276 1.00 86.75 134 SER A C 1
ATOM 1081 O O . SER A 1 134 ? -0.902 8.865 13.820 1.00 86.75 134 SER A O 1
ATOM 1083 N N . ALA A 1 135 ? 0.017 8.000 11.961 1.00 87.56 135 ALA A N 1
ATOM 1084 C CA . ALA A 1 135 ? -1.075 8.370 11.059 1.00 87.56 135 ALA A CA 1
ATOM 1085 C C . ALA A 1 135 ? -2.311 7.472 11.246 1.00 87.56 135 ALA A C 1
ATOM 1087 O O . ALA A 1 135 ? -3.440 7.913 11.047 1.00 87.56 135 ALA A O 1
ATOM 1088 N N . LEU A 1 136 ? -2.106 6.223 11.669 1.00 88.38 136 LEU A N 1
ATOM 1089 C CA . LEU A 1 136 ? -3.165 5.259 11.956 1.00 88.38 136 LEU A CA 1
ATOM 1090 C C . LEU A 1 136 ? -3.815 5.439 13.332 1.00 88.38 136 LEU A C 1
ATOM 1092 O O . LEU A 1 136 ? -4.826 4.786 13.576 1.00 88.38 136 LEU A O 1
ATOM 1096 N N . CYS A 1 137 ? -3.297 6.308 14.208 1.00 83.94 137 CYS A N 1
ATOM 1097 C CA . CYS A 1 137 ? -3.867 6.547 15.538 1.00 83.94 137 CYS A CA 1
ATOM 1098 C C . CYS A 1 137 ? 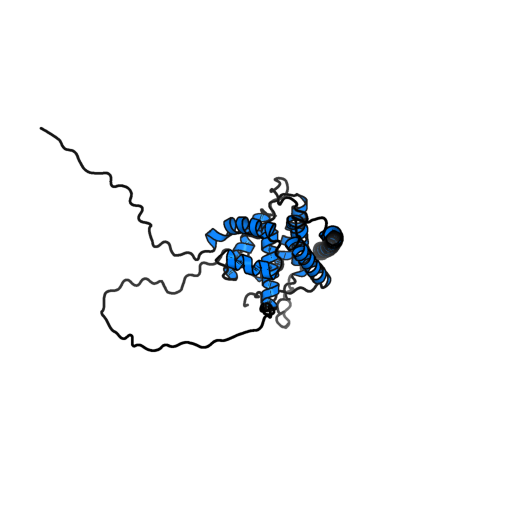-5.371 6.844 15.483 1.00 83.94 137 CYS A C 1
ATOM 1100 O O . CYS A 1 137 ? -6.150 6.161 16.146 1.00 83.94 137 CYS A O 1
ATOM 1102 N N . ASP A 1 138 ? -5.789 7.809 14.660 1.00 78.38 138 ASP A N 1
ATOM 1103 C CA . ASP A 1 138 ? -7.201 8.187 14.560 1.00 78.38 138 ASP A CA 1
ATOM 1104 C C . ASP A 1 138 ? -8.059 7.039 13.980 1.00 78.38 138 ASP A C 1
ATOM 1106 O O . ASP A 1 138 ? -9.043 6.673 14.627 1.00 78.38 138 ASP A O 1
ATOM 1110 N N . PRO A 1 139 ? -7.700 6.389 12.848 1.00 80.19 139 PRO A N 1
ATOM 1111 C CA . PRO A 1 139 ? -8.415 5.206 12.351 1.00 80.19 139 PRO A CA 1
ATOM 1112 C C . PRO A 1 139 ? -8.522 4.059 13.357 1.00 80.19 139 PRO A C 1
ATOM 1114 O O . PRO A 1 139 ? -9.583 3.454 13.497 1.00 80.19 139 PRO A O 1
ATOM 1117 N N . ILE A 1 140 ? -7.437 3.757 14.070 1.00 83.12 140 ILE A N 1
ATOM 1118 C CA . ILE A 1 140 ? -7.382 2.655 15.032 1.00 83.12 140 ILE A CA 1
ATOM 1119 C C . ILE A 1 140 ? -8.258 2.933 16.247 1.00 83.12 140 ILE A C 1
ATOM 1121 O O . ILE A 1 140 ? -8.933 2.017 16.706 1.00 83.12 140 ILE A O 1
ATOM 1125 N N . LEU A 1 141 ? -8.256 4.166 16.761 1.00 79.94 141 LEU A N 1
ATOM 1126 C CA . LEU A 1 141 ? -9.113 4.565 17.879 1.00 79.94 141 LEU A CA 1
ATOM 1127 C C . LEU A 1 141 ? -10.586 4.591 17.469 1.00 79.94 141 LEU A C 1
ATOM 1129 O O . LEU A 1 141 ? -11.443 4.140 18.221 1.00 79.94 141 LEU A O 1
ATOM 1133 N N . THR A 1 142 ? -10.866 5.084 16.263 1.00 76.94 142 THR A N 1
ATOM 1134 C CA . THR A 1 142 ? -12.222 5.165 15.700 1.00 76.94 142 THR A CA 1
ATOM 1135 C C . THR A 1 142 ? -12.843 3.774 15.549 1.00 76.94 142 THR A C 1
ATOM 1137 O O . THR A 1 142 ? -14.004 3.576 15.893 1.00 76.94 142 THR A O 1
ATOM 1140 N N . LEU A 1 143 ? -12.051 2.804 15.083 1.00 77.69 143 LEU A N 1
ATOM 1141 C CA . LEU A 1 143 ? -12.480 1.431 14.810 1.00 77.69 143 LEU A CA 1
ATOM 1142 C C . LEU A 1 143 ? -12.119 0.439 15.930 1.00 77.69 143 LEU A C 1
ATOM 1144 O O . LEU A 1 143 ? -12.299 -0.760 15.756 1.00 77.69 143 LEU A O 1
ATOM 1148 N N . ASP A 1 144 ? -11.577 0.905 17.054 1.00 79.56 144 ASP A N 1
ATOM 1149 C CA . ASP A 1 144 ? -11.149 0.077 18.191 1.00 79.56 144 ASP A CA 1
ATOM 1150 C C . ASP A 1 144 ? -10.294 -1.158 17.805 1.00 79.56 144 ASP A C 1
ATOM 1152 O O . ASP A 1 144 ? -10.486 -2.274 18.291 1.00 79.56 144 ASP A O 1
ATOM 1156 N N . LEU A 1 145 ? -9.330 -0.981 16.890 1.00 80.75 145 LEU A N 1
ATOM 1157 C CA . LEU A 1 145 ? -8.592 -2.103 16.282 1.00 80.75 145 LEU A CA 1
ATOM 1158 C C . LEU A 1 145 ? -7.529 -2.734 17.191 1.00 80.75 145 LEU A C 1
ATOM 1160 O O . LEU A 1 145 ? -6.978 -3.775 16.841 1.00 80.75 145 LEU A O 1
ATOM 1164 N N . LEU A 1 146 ? -7.211 -2.140 18.341 1.00 80.00 146 LEU A N 1
ATOM 1165 C CA . LEU A 1 146 ? -6.202 -2.673 19.270 1.00 80.00 146 LEU A CA 1
ATOM 1166 C C . LEU A 1 146 ? -6.798 -3.317 20.523 1.00 80.00 146 LEU A C 1
ATOM 1168 O O . LEU A 1 146 ? -6.073 -4.001 21.247 1.00 80.00 146 LEU A O 1
ATOM 1172 N N . SER A 1 147 ? -8.094 -3.140 20.781 1.00 75.62 147 SER A N 1
ATOM 1173 C CA . SER A 1 147 ? -8.738 -3.781 21.924 1.00 75.62 147 SER A CA 1
ATOM 1174 C C . SER A 1 147 ? -8.828 -5.294 21.739 1.00 75.62 147 SER A C 1
ATOM 1176 O O . SER A 1 147 ? -8.922 -5.819 20.624 1.00 75.62 147 SER A O 1
ATOM 1178 N N . GLN A 1 148 ? -8.799 -6.024 22.856 1.00 65.06 148 GLN A N 1
ATOM 1179 C CA . GLN A 1 148 ? -9.086 -7.454 22.822 1.00 65.06 148 GLN A CA 1
ATOM 1180 C C . GLN A 1 148 ? -10.548 -7.662 22.404 1.00 65.06 148 GLN A C 1
ATOM 1182 O O . GLN A 1 148 ? -11.425 -6.959 22.918 1.00 65.06 148 GLN A O 1
ATOM 1187 N N . PRO A 1 149 ? -10.841 -8.623 21.507 1.00 58.62 149 PRO A N 1
ATOM 1188 C CA . PRO A 1 149 ? -12.215 -8.932 21.150 1.00 58.62 149 PRO A CA 1
ATOM 1189 C C . PRO A 1 149 ? -12.991 -9.292 22.415 1.00 58.62 149 PRO A C 1
ATOM 1191 O O . PRO A 1 149 ? -12.606 -10.209 23.144 1.00 58.62 149 PRO A O 1
ATOM 1194 N N . LYS A 1 150 ? -14.095 -8.591 22.680 1.00 52.72 150 LYS A N 1
ATOM 1195 C CA . LYS A 1 150 ? -15.044 -9.042 23.699 1.00 52.72 150 LYS A CA 1
ATOM 1196 C C . LYS A 1 150 ? -15.589 -10.387 23.231 1.00 52.72 150 LYS A C 1
ATOM 1198 O O . LYS A 1 150 ? -16.108 -10.479 22.118 1.00 52.72 150 LYS A O 1
ATOM 1203 N N . ALA A 1 151 ? -15.449 -11.424 24.054 1.00 44.72 151 ALA A N 1
ATOM 1204 C CA . ALA A 1 151 ? -16.133 -12.681 23.806 1.00 44.72 151 ALA A CA 1
ATOM 1205 C C . ALA A 1 151 ? -17.631 -12.371 23.713 1.00 44.72 151 ALA A C 1
ATOM 1207 O O . ALA A 1 151 ? -18.227 -11.875 24.670 1.00 44.72 151 ALA A O 1
ATOM 1208 N N . TYR A 1 152 ? -18.226 -12.600 22.545 1.00 40.16 152 TYR A N 1
ATOM 1209 C CA . TYR A 1 152 ? -19.674 -12.626 22.435 1.00 40.16 152 TYR A CA 1
ATOM 1210 C C . TYR A 1 152 ? -20.139 -13.876 23.182 1.00 40.16 152 TYR A C 1
ATOM 1212 O O . TYR A 1 152 ? -20.137 -14.979 22.638 1.00 40.16 152 TYR A O 1
ATOM 1220 N N . GLU A 1 153 ? -20.501 -13.711 24.453 1.00 34.31 153 GLU A N 1
ATOM 1221 C CA . GLU A 1 153 ? -21.384 -14.661 25.111 1.00 34.31 153 GLU A CA 1
ATOM 1222 C C . GLU A 1 153 ? -22.692 -14.635 24.327 1.00 34.31 153 GLU A C 1
ATOM 1224 O O . GLU A 1 153 ? -23.438 -13.658 24.366 1.00 34.31 153 GLU A O 1
ATOM 1229 N N . VAL A 1 154 ? -22.940 -15.683 23.543 1.00 36.62 154 VAL A N 1
ATOM 1230 C CA . VAL A 1 154 ? -24.247 -15.899 22.927 1.00 36.62 154 VAL A CA 1
ATOM 1231 C C . VAL A 1 154 ? -25.259 -15.966 24.077 1.00 36.62 154 VAL A C 1
ATOM 1233 O O . VAL A 1 154 ? -25.171 -16.895 24.887 1.00 36.62 154 VAL A O 1
ATOM 1236 N N . PRO A 1 155 ? -26.219 -15.027 24.189 1.00 39.62 155 PRO A N 1
ATOM 1237 C CA . PRO A 1 155 ? -27.259 -15.108 25.202 1.00 39.62 155 PRO A CA 1
ATOM 1238 C C . PRO A 1 155 ? -28.168 -16.277 24.816 1.00 39.62 155 PRO A C 1
ATOM 1240 O O . PRO A 1 155 ? -29.044 -16.144 23.966 1.00 39.62 155 PRO A O 1
ATOM 1243 N N . GLY A 1 156 ? -27.901 -17.463 25.362 1.00 41.00 156 GLY A N 1
ATOM 1244 C CA . GLY A 1 156 ? -28.683 -18.649 25.016 1.00 41.00 156 GLY A CA 1
ATOM 1245 C C . GLY A 1 156 ? -28.132 -20.003 25.451 1.00 41.00 156 GLY A C 1
ATOM 1246 O O . GLY A 1 156 ? -28.898 -20.960 25.469 1.00 41.00 156 GLY A O 1
ATOM 1247 N N . SER A 1 157 ? -26.869 -20.135 25.867 1.00 37.22 157 SER A N 1
ATOM 1248 C CA . SER A 1 157 ? -26.347 -21.422 26.358 1.00 37.22 157 SER A CA 1
ATOM 1249 C C . SER A 1 157 ? -26.645 -21.667 27.845 1.00 37.22 157 SER A C 1
ATOM 1251 O O . SER A 1 157 ? -25.803 -22.151 28.598 1.00 37.22 157 SER A O 1
ATOM 1253 N N . GLN A 1 158 ? -27.881 -21.410 28.287 1.00 36.34 158 GLN A N 1
ATOM 1254 C CA . GLN A 1 158 ? -28.384 -22.144 29.446 1.00 36.34 158 GLN A CA 1
ATOM 1255 C C . GLN A 1 158 ? -28.700 -23.565 28.987 1.00 36.34 158 GLN A C 1
ATOM 1257 O O . GLN A 1 158 ? -29.776 -23.855 28.469 1.00 36.34 158 GLN A O 1
ATOM 1262 N N . VAL A 1 159 ? -27.738 -24.465 29.192 1.00 34.28 159 VAL A N 1
ATOM 1263 C CA . VAL A 1 159 ? -27.968 -25.909 29.158 1.00 34.28 159 VAL A CA 1
ATOM 1264 C C . VAL A 1 159 ? -28.893 -26.252 30.331 1.00 34.28 159 VAL A C 1
ATOM 1266 O O . VAL A 1 159 ? -28.453 -26.636 31.412 1.00 34.28 159 VAL A O 1
ATOM 1269 N N . SER A 1 160 ? -30.200 -26.081 30.128 1.00 32.09 160 SER A N 1
ATOM 1270 C CA . SER A 1 160 ? -31.212 -26.708 30.970 1.00 32.09 160 SER A CA 1
ATOM 1271 C C . SER A 1 160 ? -31.251 -28.189 30.629 1.00 32.09 160 SER A C 1
ATOM 1273 O O . SER A 1 160 ? -31.781 -28.625 29.610 1.00 32.09 160 SER A O 1
ATOM 1275 N N . ARG A 1 161 ? -30.639 -28.971 31.510 1.00 34.03 161 ARG A N 1
ATOM 1276 C CA . ARG A 1 161 ? -30.754 -30.422 31.577 1.00 34.03 161 ARG A CA 1
ATOM 1277 C C . ARG A 1 161 ? -32.211 -30.766 31.926 1.00 34.03 161 ARG A C 1
ATOM 1279 O O . ARG A 1 161 ? -32.628 -30.543 33.057 1.00 34.03 161 ARG A O 1
ATOM 1286 N N . GLY A 1 162 ? -32.978 -31.295 30.970 1.00 29.53 162 GLY A N 1
ATOM 1287 C CA . GLY A 1 162 ? -34.376 -31.683 31.188 1.00 29.53 162 GLY A CA 1
ATOM 1288 C C . GLY A 1 162 ? -34.941 -32.604 30.100 1.00 29.53 162 GLY A C 1
ATOM 1289 O O . GLY A 1 162 ? -35.234 -32.157 29.002 1.00 29.53 162 GLY A O 1
ATOM 1290 N N . ASN A 1 163 ? -35.046 -33.887 30.451 1.00 29.83 163 ASN A N 1
ATOM 1291 C CA . ASN A 1 163 ? -35.844 -35.000 29.913 1.00 29.83 163 ASN A CA 1
ATOM 1292 C C . ASN A 1 163 ? -36.651 -34.878 28.596 1.00 29.83 163 ASN A C 1
ATOM 1294 O O . ASN A 1 163 ? -37.581 -34.091 28.473 1.00 29.83 163 ASN A O 1
ATOM 1298 N N . SER A 1 164 ? -36.356 -35.837 27.707 1.00 31.52 164 SER A N 1
ATOM 1299 C CA . SER A 1 164 ? -37.277 -36.739 26.981 1.00 31.52 164 SER A CA 1
ATOM 1300 C C . SER A 1 164 ? -38.725 -36.296 26.698 1.00 31.52 164 SER A C 1
ATOM 1302 O O . SER A 1 164 ? -39.565 -36.255 27.593 1.00 31.52 164 SER A O 1
ATOM 1304 N N . GLY A 1 165 ? -39.063 -36.192 25.405 1.00 30.22 165 GLY A N 1
ATOM 1305 C CA . GLY A 1 165 ? -40.445 -36.151 24.914 1.00 30.22 165 GLY A CA 1
ATOM 1306 C C . GLY A 1 165 ? -40.551 -36.135 23.382 1.00 30.22 165 GLY A C 1
ATOM 1307 O O . GLY A 1 165 ? -40.031 -35.245 22.730 1.00 30.22 165 GLY A O 1
ATOM 1308 N N . GLN A 1 166 ? -41.203 -37.162 22.844 1.00 30.31 166 GLN A N 1
ATOM 1309 C CA . GLN A 1 166 ? -41.474 -37.549 21.450 1.00 30.31 166 GLN A CA 1
ATOM 1310 C C . GLN A 1 166 ? -41.948 -36.493 20.413 1.00 30.31 166 GLN A C 1
ATOM 1312 O O . GLN A 1 166 ? -42.798 -35.660 20.692 1.00 30.31 166 GLN A O 1
ATOM 1317 N N . VAL A 1 167 ? -41.467 -36.703 19.172 1.00 31.39 167 VAL A N 1
ATOM 1318 C CA . VAL A 1 167 ? -42.176 -36.895 17.872 1.00 31.39 167 VAL A CA 1
ATOM 1319 C C . VAL A 1 167 ? -43.308 -35.944 17.438 1.00 31.39 167 VAL A C 1
ATOM 1321 O O . VAL A 1 167 ? -44.407 -35.995 17.974 1.00 31.39 167 VAL A O 1
ATOM 1324 N N . ALA A 1 168 ? -43.075 -35.264 16.305 1.00 30.28 168 ALA A N 1
ATOM 1325 C CA . ALA A 1 168 ? -43.916 -35.104 15.091 1.00 30.28 168 ALA A CA 1
ATOM 1326 C C . ALA A 1 168 ? -43.271 -33.965 14.264 1.00 30.28 168 ALA A C 1
ATOM 1328 O O . ALA A 1 168 ? -42.770 -33.021 14.854 1.00 30.28 168 ALA A O 1
ATOM 1329 N N . GLY A 1 169 ? -43.170 -33.908 12.939 1.00 29.16 169 GLY A N 1
ATOM 1330 C CA . GLY A 1 169 ? -43.809 -34.566 11.807 1.00 29.16 169 GLY A CA 1
ATOM 1331 C C . GLY A 1 169 ? -43.849 -33.524 10.667 1.00 29.16 169 GLY A C 1
ATOM 1332 O O . GLY A 1 169 ? -43.977 -32.338 10.949 1.00 29.16 169 GLY A O 1
ATOM 1333 N N . GLN A 1 170 ? -43.795 -33.983 9.412 1.00 30.19 170 GLN A N 1
ATOM 1334 C CA . GLN A 1 170 ? -44.052 -33.255 8.148 1.00 30.19 170 GLN A CA 1
ATOM 1335 C C . GLN A 1 170 ? -42.872 -32.549 7.447 1.00 30.19 170 GLN A C 1
ATOM 1337 O O . GLN A 1 170 ? -42.538 -31.398 7.705 1.00 30.19 170 GLN A O 1
ATOM 1342 N N . SER A 1 171 ? -42.343 -33.232 6.427 1.00 27.36 171 SER A N 1
ATOM 1343 C CA . SER A 1 171 ? -41.705 -32.641 5.249 1.00 27.36 171 SER A CA 1
ATOM 1344 C C . SER A 1 171 ? -42.508 -33.043 4.002 1.00 27.36 171 SER A C 1
ATOM 1346 O O . SER A 1 171 ? -42.725 -34.225 3.738 1.00 27.36 171 SER A O 1
ATOM 1348 N N . GLY A 1 172 ? -42.999 -32.042 3.267 1.00 30.53 172 GLY A N 1
ATOM 1349 C CA . GLY A 1 172 ? -43.794 -32.183 2.047 1.00 30.53 172 GLY A CA 1
ATOM 1350 C C . GLY A 1 172 ? -43.192 -31.366 0.901 1.00 30.53 172 GLY A C 1
ATOM 1351 O O . GLY A 1 172 ? -43.291 -30.149 0.884 1.00 30.53 172 GLY A O 1
ATOM 1352 N N . THR A 1 173 ? -42.527 -32.095 0.007 1.00 30.58 173 THR A N 1
ATOM 1353 C CA . THR A 1 173 ? -42.240 -31.921 -1.437 1.00 30.58 173 THR A CA 1
ATOM 1354 C C . THR A 1 173 ? -42.661 -30.669 -2.238 1.00 30.58 173 THR A C 1
ATOM 1356 O O . THR A 1 173 ? -43.816 -30.257 -2.197 1.00 30.58 173 THR A O 1
ATOM 1359 N N . GLY A 1 174 ? -41.770 -30.290 -3.177 1.00 26.05 174 GLY A N 1
ATOM 1360 C CA . GLY A 1 174 ? -42.058 -29.707 -4.513 1.00 26.05 174 GLY A CA 1
ATOM 1361 C C . GLY A 1 174 ? -41.366 -28.352 -4.751 1.00 26.05 174 GLY A C 1
ATOM 1362 O O . GLY A 1 174 ? -41.440 -27.503 -3.880 1.00 26.05 174 GLY A O 1
ATOM 1363 N N . ASN A 1 175 ? -40.671 -28.016 -5.849 1.00 28.72 175 ASN A N 1
ATOM 1364 C CA . ASN A 1 175 ? -40.604 -28.530 -7.224 1.00 28.72 175 ASN A CA 1
ATOM 1365 C C . ASN A 1 175 ? -39.308 -28.035 -7.937 1.00 28.72 175 ASN A C 1
ATOM 1367 O O . ASN A 1 175 ? -38.806 -26.956 -7.631 1.00 28.72 175 ASN A O 1
ATOM 1371 N N . LEU A 1 176 ? -38.822 -28.804 -8.925 1.00 34.50 176 LEU A N 1
ATOM 1372 C CA . LEU A 1 176 ? -37.961 -28.393 -10.070 1.00 34.50 176 LEU A CA 1
ATOM 1373 C C . LEU A 1 176 ? -38.811 -27.603 -11.122 1.00 34.50 176 LEU A C 1
ATOM 1375 O O . LEU A 1 176 ? -40.031 -27.652 -10.952 1.00 34.50 176 LEU A O 1
ATOM 1379 N N . PRO A 1 177 ? -38.311 -26.974 -12.233 1.00 38.22 177 PRO A N 1
ATOM 1380 C CA . PRO A 1 177 ? -37.046 -27.199 -12.972 1.00 38.22 177 PRO A CA 1
ATOM 1381 C C . PRO A 1 177 ? -36.328 -25.952 -13.599 1.00 38.22 177 PRO A C 1
ATOM 1383 O O . PRO A 1 177 ? -36.842 -24.839 -13.647 1.00 38.22 177 PRO A O 1
ATOM 1386 N N . THR A 1 178 ? -35.122 -26.195 -14.131 1.00 32.56 178 THR A N 1
ATOM 1387 C CA . THR A 1 178 ? -34.331 -25.471 -15.170 1.00 32.56 178 THR A CA 1
ATOM 1388 C C . THR A 1 178 ? -35.001 -25.518 -16.570 1.00 32.56 178 THR A C 1
ATOM 1390 O O . THR A 1 178 ? -36.058 -26.142 -16.673 1.00 32.56 178 THR A O 1
ATOM 1393 N N . PRO A 1 179 ? -34.395 -25.068 -17.706 1.00 48.09 179 PRO A N 1
ATOM 1394 C CA . PRO A 1 179 ? -33.296 -24.112 -18.004 1.00 48.09 179 PRO A CA 1
ATOM 1395 C C . PRO A 1 179 ? -33.690 -23.101 -19.124 1.00 48.09 179 PRO A C 1
ATOM 1397 O O . PRO A 1 179 ? -34.784 -23.210 -19.641 1.00 48.09 179 PRO A O 1
ATOM 1400 N N . TYR A 1 180 ? -32.816 -22.168 -19.543 1.00 28.64 180 TYR A N 1
ATOM 1401 C CA . TYR A 1 180 ? -32.536 -21.809 -20.960 1.00 28.64 180 TYR A CA 1
ATOM 1402 C C . TYR A 1 180 ? -31.383 -20.781 -21.026 1.00 28.64 180 TYR A C 1
ATOM 1404 O O . TYR A 1 180 ? -31.453 -19.713 -20.427 1.00 28.64 180 TYR A O 1
ATOM 1412 N N . ALA A 1 181 ? -30.332 -21.114 -21.779 1.00 35.00 181 ALA A N 1
ATOM 1413 C CA . ALA A 1 181 ? -29.357 -20.189 -22.372 1.00 35.00 181 ALA A CA 1
ATOM 1414 C C . ALA A 1 181 ? -29.611 -20.193 -23.898 1.00 35.00 181 ALA A C 1
ATOM 1416 O O . ALA A 1 181 ? -30.149 -21.201 -24.376 1.00 35.00 181 ALA A O 1
ATOM 1417 N N . PRO A 1 182 ? -29.253 -19.147 -24.679 1.00 37.53 182 PRO A N 1
ATOM 1418 C CA . PRO A 1 182 ? -27.864 -19.053 -25.156 1.00 37.53 182 PRO A CA 1
ATOM 1419 C C . PRO A 1 182 ? -27.312 -17.647 -25.536 1.00 37.53 182 PRO A C 1
ATOM 1421 O O . PRO A 1 182 ? -28.026 -16.746 -25.960 1.00 37.53 182 PRO A O 1
ATOM 1424 N N . THR A 1 183 ? -25.972 -17.591 -25.519 1.00 30.11 183 THR A N 1
ATOM 1425 C CA . THR A 1 183 ? -25.023 -16.892 -26.425 1.00 30.11 183 THR A CA 1
ATOM 1426 C C . THR A 1 183 ? -24.775 -15.374 -26.397 1.00 30.11 183 THR A C 1
ATOM 1428 O O . THR A 1 183 ? -25.615 -14.574 -26.784 1.00 30.11 183 THR A O 1
ATOM 1431 N N . SER A 1 184 ? -23.481 -15.092 -26.167 1.00 32.06 184 SER A N 1
ATOM 1432 C CA . SER A 1 184 ? -22.617 -14.096 -26.822 1.00 32.06 184 SER A CA 1
ATOM 1433 C C . SER A 1 184 ? -22.739 -12.636 -26.401 1.00 32.06 184 SER A C 1
ATOM 1435 O O . SER A 1 184 ? -23.572 -11.920 -26.926 1.00 32.06 184 SER A O 1
ATOM 1437 N N . GLU A 1 185 ? -21.780 -12.174 -25.593 1.00 29.03 185 GLU A N 1
ATOM 1438 C CA . GLU A 1 185 ? -21.011 -10.958 -25.890 1.00 29.03 185 GLU A CA 1
ATOM 1439 C C . GLU A 1 185 ? -19.750 -10.902 -25.015 1.00 29.03 185 GLU A C 1
ATOM 1441 O O . GLU A 1 185 ? -19.778 -11.076 -23.798 1.00 29.03 185 GLU A O 1
ATOM 1446 N N . ILE A 1 186 ? -18.608 -10.725 -25.677 1.00 41.94 186 ILE A N 1
ATOM 1447 C CA . ILE A 1 186 ? -17.313 -10.469 -25.056 1.00 41.94 186 ILE A CA 1
ATOM 1448 C C . ILE A 1 186 ? -17.347 -9.018 -24.575 1.00 41.94 186 ILE A C 1
ATOM 1450 O O . ILE A 1 186 ? -17.142 -8.093 -25.354 1.00 41.94 186 ILE A O 1
ATOM 1454 N N . SER A 1 187 ? -17.592 -8.821 -23.285 1.00 31.11 187 SER A N 1
ATOM 1455 C CA . SER A 1 187 ? -17.283 -7.572 -22.595 1.00 31.11 187 SER A CA 1
ATOM 1456 C C . SER A 1 187 ? -16.808 -7.899 -21.183 1.00 31.11 187 SER A C 1
ATOM 1458 O O . SER A 1 187 ? -17.604 -8.018 -20.252 1.00 31.11 187 SER A O 1
ATOM 1460 N N . ASN A 1 188 ? -15.493 -8.036 -21.011 1.00 38.38 188 ASN A N 1
ATOM 1461 C CA . ASN A 1 188 ? -14.864 -7.939 -19.694 1.00 38.38 188 ASN A CA 1
ATOM 1462 C C . ASN A 1 188 ? -14.926 -6.475 -19.234 1.00 38.38 188 ASN A C 1
ATOM 1464 O O . ASN A 1 188 ? -13.935 -5.757 -19.261 1.00 38.38 188 ASN A O 1
ATOM 1468 N N . VAL A 1 189 ? -16.119 -6.021 -18.859 1.00 44.31 189 VAL A N 1
ATOM 1469 C CA . VAL A 1 189 ? -16.358 -4.767 -18.141 1.00 44.31 189 VAL A CA 1
ATOM 1470 C C . VAL A 1 189 ? -17.505 -5.042 -17.185 1.00 44.31 189 VAL A C 1
ATOM 1472 O O . VAL A 1 189 ? -18.642 -4.715 -17.482 1.00 44.31 189 VAL A O 1
ATOM 1475 N N . ASN A 1 190 ? -17.230 -5.742 -16.088 1.00 35.81 190 ASN A N 1
ATOM 1476 C CA . ASN A 1 190 ? -18.100 -5.776 -14.911 1.00 35.81 190 ASN A CA 1
ATOM 1477 C C . ASN A 1 190 ? -17.328 -6.388 -13.738 1.00 35.81 190 ASN A C 1
ATOM 1479 O O . ASN A 1 190 ? -17.702 -7.422 -13.195 1.00 35.81 190 ASN A O 1
ATOM 1483 N N . MET A 1 191 ? -16.239 -5.731 -13.333 1.00 38.66 191 MET A N 1
ATOM 1484 C CA . MET A 1 191 ? -15.915 -5.764 -11.911 1.00 38.66 191 MET A CA 1
ATOM 1485 C C . MET A 1 191 ? -16.812 -4.714 -11.252 1.00 38.66 191 MET A C 1
ATOM 1487 O O . MET A 1 191 ? -16.721 -3.540 -11.630 1.00 38.66 191 MET A O 1
ATOM 1491 N N . PRO A 1 192 ? -17.733 -5.096 -10.348 1.00 44.00 192 PRO A N 1
ATOM 1492 C CA . PRO A 1 192 ? -18.530 -4.119 -9.628 1.00 44.00 192 PRO A CA 1
ATOM 1493 C C . PRO A 1 192 ? -17.568 -3.214 -8.859 1.00 44.00 192 PRO A C 1
ATOM 1495 O O . PRO A 1 192 ? -16.848 -3.669 -7.974 1.00 44.00 192 PRO A O 1
ATOM 1498 N N . ARG A 1 193 ? -17.519 -1.930 -9.235 1.00 50.72 193 ARG A N 1
ATOM 1499 C CA . ARG A 1 193 ? -16.689 -0.949 -8.535 1.00 50.72 193 ARG A CA 1
ATOM 1500 C C . ARG A 1 193 ? -17.117 -0.952 -7.062 1.00 50.72 193 ARG A C 1
ATOM 1502 O O . ARG A 1 193 ? -18.318 -0.806 -6.808 1.00 50.72 193 ARG A O 1
ATOM 1509 N N . PRO A 1 194 ? -16.190 -1.119 -6.104 1.00 60.78 194 PRO A N 1
ATOM 1510 C CA . PRO A 1 194 ? -16.549 -1.103 -4.696 1.00 60.78 194 PRO A CA 1
ATOM 1511 C C . PRO A 1 194 ? -17.225 0.226 -4.357 1.00 60.78 194 PRO A C 1
ATOM 1513 O O . PRO A 1 194 ? -16.899 1.276 -4.926 1.00 60.78 194 PRO A O 1
ATOM 1516 N N . SER A 1 195 ? -18.191 0.186 -3.437 1.00 76.19 195 SER A N 1
ATOM 1517 C CA . SER A 1 195 ? -18.760 1.415 -2.889 1.00 76.19 195 SER A CA 1
ATOM 1518 C C . SER A 1 195 ? -17.639 2.257 -2.270 1.00 76.19 195 SER A C 1
ATOM 1520 O O . SER A 1 195 ? -16.602 1.735 -1.864 1.00 76.19 195 SER A O 1
ATOM 1522 N N . ARG A 1 196 ? -17.811 3.580 -2.210 1.00 68.44 196 ARG A N 1
ATOM 1523 C CA . ARG A 1 196 ? -16.763 4.483 -1.702 1.00 68.44 196 ARG A CA 1
ATOM 1524 C C . ARG A 1 196 ? -16.306 4.109 -0.284 1.00 68.44 196 ARG A C 1
ATOM 1526 O O . ARG A 1 196 ? -15.110 4.126 -0.011 1.00 68.44 196 ARG A O 1
ATOM 1533 N N . ASP A 1 197 ? -17.251 3.725 0.569 1.00 77.31 197 ASP A N 1
ATOM 1534 C CA . ASP A 1 197 ? -16.984 3.279 1.940 1.00 77.31 197 ASP A CA 1
ATOM 1535 C C . ASP A 1 197 ? -16.156 1.982 1.946 1.00 77.31 197 ASP A C 1
ATOM 1537 O O . ASP A 1 197 ? -15.196 1.856 2.702 1.00 77.31 197 ASP A O 1
ATOM 1541 N N . GLU A 1 198 ? -16.476 1.042 1.049 1.00 85.81 198 GLU A N 1
ATOM 1542 C CA . GLU A 1 198 ? -15.739 -0.213 0.873 1.00 85.81 198 GLU A CA 1
ATOM 1543 C C . GLU A 1 198 ? -14.320 0.039 0.344 1.00 85.81 198 GLU A C 1
ATOM 1545 O O . GLU A 1 198 ? -13.371 -0.578 0.822 1.00 85.81 198 GLU A O 1
ATOM 1550 N N . LEU A 1 199 ? -14.149 0.988 -0.584 1.00 89.69 199 LEU A N 1
ATOM 1551 C CA . LEU A 1 199 ? -12.841 1.372 -1.112 1.00 89.69 199 LEU A CA 1
ATOM 1552 C C . LEU A 1 199 ? -11.937 1.922 -0.006 1.00 89.69 199 LEU A C 1
ATOM 1554 O O . LEU A 1 199 ? -10.817 1.449 0.152 1.00 89.69 199 LEU A O 1
ATOM 1558 N N . HIS A 1 200 ? -12.401 2.900 0.776 1.00 91.62 200 HIS A N 1
ATOM 1559 C CA . HIS A 1 200 ? -11.583 3.473 1.851 1.00 91.62 200 HIS A CA 1
ATOM 1560 C C . HIS A 1 200 ? -11.288 2.455 2.954 1.00 91.62 200 HIS A C 1
ATOM 1562 O O . HIS A 1 200 ? -10.185 2.432 3.503 1.00 91.62 200 HIS A O 1
ATOM 1568 N N . ALA A 1 201 ? -12.245 1.573 3.248 1.00 91.62 201 ALA A N 1
ATOM 1569 C CA . ALA A 1 201 ? -12.011 0.470 4.158 1.00 91.62 201 ALA A CA 1
ATOM 1570 C C . ALA A 1 201 ? -10.909 -0.455 3.612 1.00 91.62 201 ALA A C 1
ATOM 1572 O O . ALA A 1 201 ? -9.966 -0.766 4.340 1.00 91.62 201 ALA A O 1
ATOM 1573 N N . ASN A 1 202 ? -10.965 -0.836 2.337 1.00 94.06 202 ASN A N 1
ATOM 1574 C CA . ASN A 1 202 ? -9.948 -1.683 1.718 1.00 94.06 202 ASN A CA 1
ATOM 1575 C C . ASN A 1 202 ? -8.586 -0.967 1.607 1.00 94.06 202 ASN A C 1
ATOM 1577 O O . ASN A 1 202 ? -7.559 -1.614 1.785 1.00 94.06 202 ASN A O 1
ATOM 1581 N N . ILE A 1 203 ? -8.543 0.361 1.428 1.00 95.12 203 ILE A N 1
ATOM 1582 C CA . ILE A 1 203 ? -7.302 1.154 1.527 1.00 95.12 203 ILE A CA 1
ATOM 1583 C C . ILE A 1 203 ? -6.685 1.016 2.922 1.00 95.12 203 ILE A C 1
ATOM 1585 O O . ILE A 1 203 ? -5.483 0.784 3.044 1.00 95.12 203 ILE A O 1
ATOM 1589 N N . LEU A 1 204 ? -7.493 1.128 3.979 1.00 95.69 204 LEU A N 1
ATOM 1590 C CA . LEU A 1 204 ? -7.016 0.934 5.348 1.00 95.69 204 LEU A CA 1
ATOM 1591 C C . LEU A 1 204 ? -6.509 -0.501 5.567 1.00 95.69 204 LEU A C 1
ATOM 1593 O O . LEU A 1 204 ? -5.439 -0.684 6.145 1.00 95.69 204 LEU A O 1
ATOM 1597 N N . LEU A 1 205 ? -7.230 -1.509 5.064 1.00 96.56 205 LEU A N 1
ATOM 1598 C CA . LEU A 1 205 ? -6.792 -2.909 5.094 1.00 96.56 205 LEU A CA 1
ATOM 1599 C C . LEU A 1 205 ? -5.432 -3.086 4.406 1.00 96.56 205 LEU A C 1
ATOM 1601 O O . LEU A 1 205 ? -4.531 -3.714 4.958 1.00 96.56 205 LEU A O 1
ATOM 1605 N N . TRP A 1 206 ? -5.275 -2.498 3.221 1.00 97.75 206 TRP A N 1
ATOM 1606 C CA . TRP A 1 206 ? -4.037 -2.534 2.455 1.00 97.75 206 TRP A CA 1
ATOM 1607 C C . TRP A 1 206 ? -2.885 -1.844 3.193 1.00 97.75 206 TRP A C 1
ATOM 1609 O O . TRP A 1 206 ? -1.795 -2.405 3.285 1.00 97.75 206 TRP A O 1
ATOM 1619 N N . ALA A 1 207 ? -3.122 -0.681 3.802 1.00 97.56 207 ALA A N 1
ATOM 1620 C CA . ALA A 1 207 ? -2.110 0.020 4.588 1.00 97.56 207 ALA A CA 1
ATOM 1621 C C . ALA A 1 207 ? -1.657 -0.788 5.817 1.00 97.56 207 ALA A C 1
ATOM 1623 O O . ALA A 1 207 ? -0.459 -0.863 6.099 1.00 97.56 207 ALA A O 1
ATOM 1624 N N . LEU A 1 208 ? -2.596 -1.436 6.519 1.00 97.19 208 LEU A N 1
ATOM 1625 C CA . LEU A 1 208 ? -2.287 -2.343 7.628 1.00 97.19 208 LEU A CA 1
ATOM 1626 C C . LEU A 1 208 ? -1.463 -3.543 7.150 1.00 97.19 208 LEU A C 1
ATOM 1628 O O . LEU A 1 208 ? -0.457 -3.869 7.774 1.00 97.19 208 LEU A O 1
ATOM 1632 N N . PHE A 1 209 ? -1.837 -4.150 6.020 1.00 97.88 209 PHE A N 1
ATOM 1633 C CA . PHE A 1 209 ? -1.088 -5.247 5.408 1.00 97.88 209 PHE A CA 1
ATOM 1634 C C . PHE A 1 209 ? 0.352 -4.848 5.058 1.00 97.88 209 PHE A C 1
ATOM 1636 O O . PHE A 1 209 ? 1.290 -5.559 5.420 1.00 97.88 209 PHE A O 1
ATOM 1643 N N . VAL A 1 210 ? 0.551 -3.696 4.410 1.00 97.69 210 VAL A N 1
ATOM 1644 C CA . VAL A 1 210 ? 1.893 -3.187 4.085 1.00 97.69 210 VAL A CA 1
ATOM 1645 C C . VAL A 1 210 ? 2.709 -2.941 5.357 1.00 97.69 210 VAL A C 1
ATOM 1647 O O . VAL A 1 210 ? 3.874 -3.333 5.419 1.00 97.69 210 VAL A O 1
ATOM 1650 N N . GLY A 1 211 ? 2.103 -2.355 6.394 1.00 95.81 211 GLY A N 1
ATOM 1651 C CA . GLY A 1 211 ? 2.747 -2.165 7.695 1.00 95.81 211 GLY A CA 1
ATOM 1652 C C . GLY A 1 211 ? 3.165 -3.483 8.359 1.00 95.81 211 GLY A C 1
ATOM 1653 O O . GLY A 1 211 ? 4.292 -3.596 8.839 1.00 95.81 211 GLY A O 1
ATOM 1654 N N . SER A 1 212 ? 2.314 -4.515 8.300 1.00 95.56 212 SER A N 1
ATOM 1655 C CA . SER A 1 212 ? 2.609 -5.874 8.789 1.00 95.56 212 SER A CA 1
ATOM 1656 C C . SER A 1 212 ? 3.754 -6.569 8.048 1.00 95.56 212 SER A C 1
ATOM 1658 O O . SER A 1 212 ? 4.239 -7.604 8.496 1.00 95.56 212 SER A O 1
ATOM 1660 N N . CYS A 1 213 ? 4.198 -6.040 6.907 1.00 95.62 213 CYS A N 1
ATOM 1661 C CA . CYS A 1 213 ? 5.345 -6.585 6.187 1.00 95.62 213 CYS A CA 1
ATOM 1662 C C . CYS A 1 213 ? 6.689 -6.065 6.726 1.00 95.62 213 CYS A C 1
ATOM 1664 O O . CYS A 1 213 ? 7.728 -6.602 6.343 1.00 95.62 213 CYS A O 1
ATOM 1666 N N . VAL A 1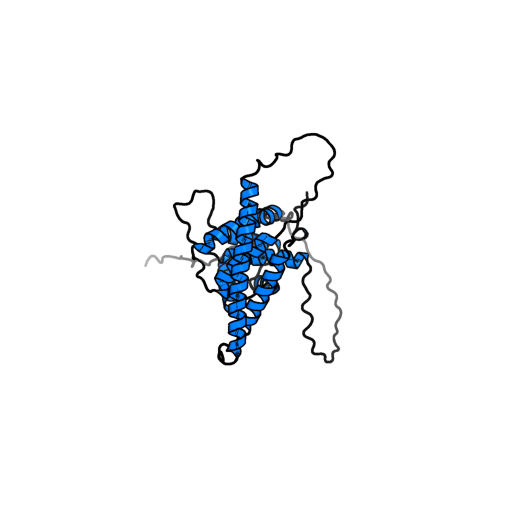 214 ? 6.702 -5.040 7.589 1.00 93.31 214 VAL A N 1
ATOM 1667 C CA . VAL A 1 214 ? 7.924 -4.436 8.144 1.00 93.31 214 VAL A CA 1
ATOM 1668 C C . VAL A 1 214 ? 8.437 -5.248 9.335 1.00 93.31 214 VAL A C 1
ATOM 1670 O O . VAL A 1 214 ? 7.745 -5.418 10.331 1.00 93.31 214 VAL A O 1
ATOM 1673 N N . ARG A 1 215 ? 9.698 -5.694 9.276 1.00 88.75 215 ARG A N 1
ATOM 1674 C CA . ARG A 1 215 ? 10.333 -6.570 10.283 1.00 88.75 215 ARG A CA 1
ATOM 1675 C C . ARG A 1 215 ? 11.633 -5.969 10.820 1.00 88.75 215 ARG A C 1
ATOM 1677 O O . ARG A 1 215 ? 12.682 -6.616 10.828 1.00 88.75 215 ARG A O 1
ATOM 1684 N N . VAL A 1 216 ? 11.586 -4.698 11.215 1.00 82.31 216 VAL A N 1
ATOM 1685 C CA . VAL A 1 216 ? 12.751 -3.998 11.777 1.00 82.31 216 VAL A CA 1
ATOM 1686 C C . VAL A 1 216 ? 13.016 -4.502 13.203 1.00 82.31 216 VAL A C 1
ATOM 1688 O O . VAL A 1 216 ? 12.113 -4.437 14.036 1.00 82.31 216 VAL A O 1
ATOM 1691 N N . PRO A 1 217 ? 14.239 -4.964 13.526 1.00 72.50 217 PRO A N 1
ATOM 1692 C CA . PRO A 1 217 ? 14.577 -5.402 14.875 1.00 72.50 217 PRO A CA 1
ATOM 1693 C C . PRO A 1 217 ? 14.421 -4.281 15.914 1.00 72.50 217 PRO A C 1
ATOM 1695 O O . PRO A 1 217 ? 14.816 -3.125 15.692 1.00 72.50 217 PRO A O 1
ATOM 1698 N N . VAL A 1 218 ? 13.886 -4.633 17.085 1.00 66.62 218 VAL A N 1
ATOM 1699 C CA . VAL A 1 218 ? 13.813 -3.726 18.237 1.00 66.62 218 VAL A CA 1
ATOM 1700 C C . VAL A 1 218 ? 15.239 -3.407 18.691 1.00 66.62 218 VAL A C 1
ATOM 1702 O O . VAL A 1 218 ? 16.049 -4.308 18.897 1.00 66.62 218 VAL A O 1
ATOM 1705 N N . SER A 1 219 ? 15.558 -2.117 18.820 1.00 60.00 219 SER A N 1
ATOM 1706 C CA . SER A 1 219 ? 16.865 -1.681 19.319 1.00 60.00 219 SER A CA 1
ATOM 1707 C C . SER A 1 219 ? 16.708 -1.444 20.813 1.00 60.00 219 SER A C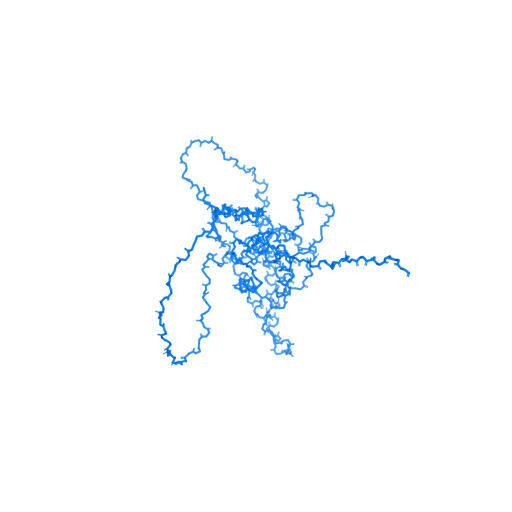 1
ATOM 1709 O O . SER A 1 219 ? 15.814 -0.697 21.207 1.00 60.00 219 SER A O 1
ATOM 1711 N N . LEU A 1 220 ? 17.554 -2.073 21.629 1.00 57.03 220 LEU A N 1
ATOM 1712 C CA . LEU A 1 220 ? 17.490 -2.016 23.098 1.00 57.03 220 LEU A CA 1
ATOM 1713 C C . LEU A 1 220 ? 17.617 -0.585 23.664 1.00 57.03 220 LEU A C 1
ATOM 1715 O O . LEU A 1 220 ? 17.189 -0.337 24.786 1.00 57.03 220 LEU A O 1
ATOM 1719 N N . ASP A 1 221 ? 18.136 0.360 22.874 1.00 49.91 221 ASP A N 1
ATOM 1720 C CA . ASP A 1 221 ? 18.434 1.732 23.306 1.00 49.91 221 ASP A CA 1
ATOM 1721 C C . ASP A 1 221 ? 17.282 2.736 23.115 1.00 49.91 221 ASP A C 1
ATOM 1723 O O . ASP A 1 221 ? 17.380 3.891 23.529 1.00 49.91 221 ASP A O 1
ATOM 1727 N N . SER A 1 222 ? 16.174 2.344 22.481 1.00 47.91 222 SER A N 1
ATOM 1728 C CA . SER A 1 222 ? 15.040 3.246 22.236 1.00 47.91 222 SER A CA 1
ATOM 1729 C C . SER A 1 222 ? 13.937 3.029 23.273 1.00 47.91 222 SER A C 1
ATOM 1731 O O . SER A 1 222 ? 13.066 2.190 23.088 1.00 47.91 222 SER A O 1
ATOM 1733 N N . SER A 1 223 ? 14.007 3.785 24.376 1.00 38.38 223 SER A N 1
ATOM 1734 C CA . SER A 1 223 ? 12.886 4.233 25.226 1.00 38.38 223 SER A CA 1
ATOM 1735 C C . SER A 1 223 ? 11.551 3.475 25.046 1.00 38.38 223 SER A C 1
ATOM 1737 O O . SER A 1 223 ? 10.764 3.846 24.180 1.00 38.38 223 SER A O 1
ATOM 1739 N N . VAL A 1 224 ? 11.323 2.462 25.895 1.00 41.22 224 VAL A N 1
ATOM 1740 C CA . VAL A 1 224 ? 10.122 1.953 26.629 1.00 41.22 224 VAL A CA 1
ATOM 1741 C C . VAL A 1 224 ? 8.667 2.275 26.166 1.00 41.22 224 VAL A C 1
ATOM 1743 O O . VAL A 1 224 ? 7.734 1.699 26.714 1.00 41.22 224 VAL A O 1
ATOM 1746 N N . LEU A 1 225 ? 8.399 3.117 25.166 1.00 43.75 225 LEU A N 1
ATOM 1747 C CA . LEU A 1 225 ? 7.048 3.570 24.788 1.00 43.75 225 LEU A CA 1
ATOM 1748 C C . LEU A 1 225 ? 6.608 3.224 23.356 1.00 43.75 225 LEU A C 1
ATOM 1750 O O . LEU A 1 225 ? 5.431 3.397 23.050 1.00 43.75 225 LEU A O 1
ATOM 1754 N N . LEU A 1 226 ? 7.485 2.703 22.491 1.00 46.66 226 LEU A N 1
ATOM 1755 C CA . LEU A 1 226 ? 7.079 2.132 21.201 1.00 46.66 226 LEU A CA 1
ATOM 1756 C C . LEU A 1 226 ? 7.350 0.628 21.216 1.00 46.66 226 LEU A C 1
ATOM 1758 O O . LEU A 1 226 ? 8.495 0.187 21.138 1.00 46.66 226 LEU A O 1
ATOM 1762 N N . GLY A 1 227 ? 6.282 -0.155 21.366 1.00 55.97 227 GLY A N 1
ATOM 1763 C CA . GLY A 1 227 ? 6.332 -1.606 21.218 1.00 55.97 227 GLY A CA 1
ATOM 1764 C C . GLY A 1 227 ? 6.822 -2.032 19.830 1.00 55.97 227 GLY A C 1
ATOM 1765 O O . GLY A 1 227 ? 7.046 -1.216 18.937 1.00 55.97 227 GLY A O 1
ATOM 1766 N N . ASN A 1 228 ? 6.978 -3.339 19.643 1.00 76.12 228 ASN A N 1
ATOM 1767 C CA . ASN A 1 228 ? 7.339 -3.934 18.362 1.00 76.12 228 ASN A CA 1
ATOM 1768 C C . ASN A 1 228 ? 6.378 -3.445 17.252 1.00 76.12 228 ASN A C 1
ATOM 1770 O O . ASN A 1 228 ? 5.194 -3.781 17.276 1.00 76.12 228 ASN A O 1
ATOM 1774 N N . HIS A 1 229 ? 6.867 -2.636 16.296 1.00 84.94 229 HIS A N 1
ATOM 1775 C CA . HIS A 1 229 ? 6.034 -2.066 15.219 1.00 84.94 229 HIS A CA 1
ATOM 1776 C C . HIS A 1 229 ? 5.269 -3.160 14.473 1.00 84.94 229 HIS A C 1
ATOM 1778 O O . HIS A 1 229 ? 4.093 -3.004 14.158 1.00 84.94 229 HIS A O 1
ATOM 1784 N N . HIS A 1 230 ? 5.930 -4.297 14.255 1.00 89.25 230 HIS A N 1
ATOM 1785 C CA . HIS A 1 230 ? 5.340 -5.461 13.611 1.00 89.25 230 HIS A CA 1
ATOM 1786 C C . HIS A 1 230 ? 4.115 -5.976 14.376 1.00 89.25 230 HIS A C 1
ATOM 1788 O O . HIS A 1 230 ? 3.052 -6.161 13.790 1.00 89.25 230 HIS A O 1
ATOM 1794 N N . GLU A 1 231 ? 4.215 -6.125 15.701 1.00 89.12 231 GLU A N 1
ATOM 1795 C CA . GLU A 1 231 ? 3.094 -6.576 16.539 1.00 89.12 231 GLU A CA 1
ATOM 1796 C C . GLU A 1 231 ? 1.916 -5.606 16.513 1.00 89.12 231 GLU A C 1
ATOM 1798 O O . GLU A 1 231 ? 0.769 -6.049 16.486 1.00 89.12 231 GLU A O 1
ATOM 1803 N N . PHE A 1 232 ? 2.176 -4.296 16.489 1.00 90.56 232 PHE A N 1
ATOM 1804 C CA . PHE A 1 232 ? 1.118 -3.299 16.343 1.00 90.56 232 PHE A CA 1
ATOM 1805 C C . PHE A 1 232 ? 0.305 -3.543 15.067 1.00 90.56 232 PHE A C 1
ATOM 1807 O O . PHE A 1 232 ? -0.921 -3.664 15.134 1.00 90.56 232 PHE A O 1
ATOM 1814 N N . PHE A 1 233 ? 0.978 -3.673 13.919 1.00 93.94 233 PHE A N 1
ATOM 1815 C CA . PHE A 1 233 ? 0.300 -3.884 12.642 1.00 93.94 233 PHE A CA 1
ATOM 1816 C C . PHE A 1 233 ? -0.382 -5.248 12.574 1.00 93.94 233 PHE A C 1
ATOM 1818 O O . PHE A 1 233 ? -1.525 -5.325 12.141 1.00 93.94 233 PHE A O 1
ATOM 1825 N N . ILE A 1 234 ? 0.272 -6.318 13.037 1.00 93.31 234 ILE A N 1
ATOM 1826 C CA . ILE A 1 234 ? -0.311 -7.667 13.071 1.00 93.31 234 ILE A CA 1
ATOM 1827 C C . ILE A 1 234 ? -1.578 -7.706 13.930 1.00 93.31 234 ILE A C 1
ATOM 1829 O O . ILE A 1 234 ? -2.591 -8.261 13.504 1.00 93.31 234 ILE A O 1
ATOM 1833 N N . ASN A 1 235 ? -1.563 -7.092 15.115 1.00 91.12 235 ASN A N 1
ATOM 1834 C CA . ASN A 1 235 ? -2.733 -7.054 15.991 1.00 91.12 235 ASN A CA 1
ATOM 1835 C C . ASN A 1 235 ? -3.871 -6.230 15.376 1.00 91.12 235 ASN A C 1
ATOM 1837 O O . ASN A 1 235 ? -5.010 -6.703 15.342 1.00 91.12 235 ASN A O 1
ATOM 1841 N N . ALA A 1 236 ? -3.560 -5.048 14.835 1.00 92.12 236 ALA A N 1
ATOM 1842 C CA . ALA A 1 236 ? -4.540 -4.202 14.164 1.00 92.12 236 ALA A CA 1
ATOM 1843 C C . ALA A 1 236 ? -5.145 -4.895 12.932 1.00 92.12 236 ALA A C 1
ATOM 1845 O O . ALA A 1 236 ? -6.364 -4.920 12.780 1.00 92.12 236 ALA A O 1
ATOM 1846 N N . LEU A 1 237 ? -4.319 -5.525 12.089 1.00 94.75 237 LEU A N 1
ATOM 1847 C CA . LEU A 1 237 ? -4.756 -6.270 10.908 1.00 94.75 237 LEU A CA 1
ATOM 1848 C C . LEU A 1 237 ? -5.621 -7.477 11.285 1.00 94.75 237 LEU A C 1
ATOM 1850 O O . LEU A 1 237 ? -6.660 -7.706 10.666 1.00 94.75 237 LEU A O 1
ATOM 1854 N N . ARG A 1 238 ? -5.236 -8.230 12.324 1.00 93.06 238 ARG A N 1
ATOM 1855 C CA . ARG A 1 238 ? -6.025 -9.360 12.832 1.00 93.06 238 ARG A CA 1
ATOM 1856 C C . ARG A 1 238 ? -7.416 -8.900 13.260 1.00 93.06 238 ARG A C 1
ATOM 1858 O O . ARG A 1 238 ? -8.415 -9.481 12.844 1.00 93.06 238 ARG A O 1
ATOM 1865 N N . ASN A 1 239 ? -7.496 -7.854 14.076 1.00 90.12 239 ASN A N 1
ATOM 1866 C CA . ASN A 1 239 ? -8.773 -7.334 14.558 1.00 90.12 239 ASN A CA 1
ATOM 1867 C C . ASN A 1 239 ? -9.607 -6.710 13.437 1.00 90.12 239 ASN A C 1
ATOM 1869 O O . ASN A 1 239 ? -10.821 -6.908 13.406 1.00 90.12 239 ASN A O 1
ATOM 1873 N N . TYR A 1 240 ? -8.962 -6.057 12.471 1.00 92.12 240 TYR A N 1
ATOM 1874 C CA . TYR A 1 240 ? -9.616 -5.584 11.258 1.00 92.12 240 TYR A CA 1
ATOM 1875 C C . TYR A 1 240 ? -10.272 -6.744 10.494 1.00 92.12 240 TYR A C 1
ATOM 1877 O O . TYR A 1 240 ? -11.453 -6.671 10.150 1.00 92.12 240 TYR A O 1
ATOM 1885 N N . CYS A 1 241 ? -9.536 -7.840 10.269 1.00 92.50 241 CYS A N 1
ATOM 1886 C CA . CYS A 1 241 ? -10.059 -9.024 9.586 1.00 92.50 241 CYS A CA 1
ATOM 1887 C C . CYS A 1 241 ? -11.262 -9.614 10.334 1.00 92.50 241 CYS A C 1
ATOM 1889 O O . CYS A 1 241 ? -12.284 -9.888 9.711 1.00 92.50 241 CYS A O 1
ATOM 1891 N N . ARG A 1 242 ? -11.202 -9.719 11.671 1.00 88.62 242 ARG A N 1
ATOM 1892 C CA . ARG A 1 242 ? -12.351 -10.158 12.489 1.00 88.62 242 ARG A CA 1
ATOM 1893 C C . ARG A 1 242 ? -13.558 -9.241 12.329 1.00 88.62 242 ARG A C 1
ATOM 1895 O O . ARG A 1 242 ? -14.662 -9.723 12.101 1.00 88.62 242 ARG A O 1
ATOM 1902 N N . MET A 1 243 ? -13.348 -7.930 12.428 1.00 86.38 243 MET A N 1
ATOM 1903 C CA . MET A 1 243 ? -14.415 -6.933 12.324 1.00 86.38 243 MET A CA 1
ATOM 1904 C C . MET A 1 243 ? -15.123 -6.986 10.966 1.00 86.38 243 MET A C 1
ATOM 1906 O O . MET A 1 243 ? -16.335 -6.801 10.891 1.00 86.38 243 MET A O 1
ATOM 1910 N N . ARG A 1 244 ? -14.374 -7.262 9.894 1.00 87.38 244 ARG A N 1
ATOM 1911 C CA . ARG A 1 244 ? -14.894 -7.384 8.525 1.00 87.38 244 ARG A CA 1
ATOM 1912 C C . ARG A 1 244 ? -15.276 -8.816 8.140 1.00 87.38 244 ARG A C 1
ATOM 1914 O O . ARG A 1 244 ? -15.620 -9.044 6.985 1.00 87.38 244 ARG A O 1
ATOM 1921 N N . ASN A 1 245 ? -15.242 -9.757 9.087 1.00 87.38 245 ASN A N 1
ATOM 1922 C CA . ASN A 1 245 ? -15.539 -11.174 8.872 1.00 87.38 245 ASN A CA 1
ATOM 1923 C C . ASN A 1 245 ? -14.702 -11.820 7.743 1.00 87.38 245 ASN A C 1
ATOM 1925 O O . ASN A 1 245 ? -15.199 -12.628 6.962 1.00 87.38 245 ASN A O 1
ATOM 1929 N N . ILE A 1 246 ? -13.423 -11.453 7.653 1.00 91.50 246 ILE A N 1
ATOM 1930 C CA . ILE A 1 246 ? -12.442 -12.060 6.748 1.00 91.50 246 ILE A CA 1
ATOM 1931 C C . ILE A 1 246 ? -11.823 -13.251 7.484 1.00 91.50 246 ILE A C 1
ATOM 1933 O O . ILE A 1 246 ? -10.986 -13.080 8.373 1.00 91.50 246 ILE A O 1
ATOM 1937 N N . VAL A 1 247 ? -12.285 -14.456 7.149 1.00 90.12 247 VAL A N 1
ATOM 1938 C CA . VAL A 1 247 ? -11.969 -15.698 7.880 1.00 90.12 247 VAL A CA 1
ATOM 1939 C C . VAL A 1 247 ? -10.999 -16.619 7.139 1.00 90.12 247 VAL A C 1
ATOM 1941 O O . VAL A 1 247 ? -10.487 -17.573 7.726 1.00 90.12 247 VAL A O 1
ATOM 1944 N N . ASP A 1 248 ? -10.716 -16.329 5.872 1.00 92.88 248 ASP A N 1
ATOM 1945 C CA . ASP A 1 248 ? -9.840 -17.116 5.012 1.00 92.88 248 ASP A CA 1
ATOM 1946 C C . ASP A 1 248 ? -8.861 -16.232 4.217 1.00 92.88 248 ASP A C 1
ATOM 1948 O O . ASP A 1 248 ? -9.057 -15.024 4.042 1.00 92.88 248 ASP A O 1
ATOM 1952 N N . LYS A 1 249 ? -7.769 -16.862 3.769 1.00 95.38 249 LYS A N 1
ATOM 1953 C CA . LYS A 1 249 ? -6.665 -16.195 3.071 1.00 95.38 249 LYS A CA 1
ATOM 1954 C C . LYS A 1 249 ? -7.101 -15.651 1.708 1.00 95.38 249 LYS A C 1
ATOM 1956 O O . LYS A 1 249 ? -6.603 -14.603 1.302 1.00 95.38 249 LYS A O 1
ATOM 1961 N N . ASP A 1 250 ? -7.995 -16.349 1.014 1.00 95.69 250 ASP A N 1
ATOM 1962 C CA . ASP A 1 250 ? -8.380 -16.023 -0.359 1.00 95.69 250 ASP A CA 1
ATOM 1963 C C . ASP A 1 250 ? -9.255 -14.765 -0.380 1.00 95.69 250 ASP A C 1
ATOM 1965 O O . ASP A 1 250 ? -8.957 -13.828 -1.119 1.00 95.69 250 ASP A O 1
ATOM 1969 N N . THR A 1 251 ? -10.219 -14.661 0.538 1.00 95.06 251 THR A N 1
ATOM 1970 C CA . THR A 1 251 ? -11.012 -13.444 0.754 1.00 95.06 251 THR A CA 1
ATOM 1971 C C . THR A 1 251 ? -10.120 -12.248 1.099 1.00 95.06 251 THR A C 1
ATOM 1973 O O . THR A 1 251 ? -10.321 -11.147 0.582 1.00 95.06 251 THR A O 1
ATOM 1976 N N . LEU A 1 252 ? -9.100 -12.433 1.952 1.00 95.88 252 LEU A N 1
ATOM 1977 C CA . LEU A 1 252 ? -8.134 -11.369 2.246 1.00 95.88 252 LEU A CA 1
ATOM 1978 C C . LEU A 1 252 ? -7.365 -10.950 0.982 1.00 95.88 252 LEU A C 1
ATOM 1980 O O . LEU A 1 252 ? -7.191 -9.757 0.737 1.00 95.88 252 LEU A O 1
ATOM 1984 N N . ALA A 1 253 ? -6.929 -11.917 0.172 1.00 96.94 253 ALA A N 1
ATOM 1985 C CA . ALA A 1 253 ? -6.232 -11.653 -1.081 1.00 96.94 253 ALA A CA 1
ATOM 1986 C C . ALA A 1 253 ? -7.100 -10.848 -2.055 1.00 96.94 253 ALA A C 1
ATOM 1988 O O . ALA A 1 253 ? -6.619 -9.872 -2.623 1.00 96.94 253 ALA A O 1
ATOM 1989 N N . GLU A 1 254 ? -8.368 -11.223 -2.233 1.00 95.50 254 GLU A N 1
ATOM 1990 C CA . GLU A 1 254 ? -9.315 -10.516 -3.103 1.00 95.50 254 GLU A CA 1
ATOM 1991 C C . GLU A 1 254 ? -9.475 -9.051 -2.683 1.00 95.50 254 GLU A C 1
ATOM 1993 O O . GLU A 1 254 ? -9.299 -8.147 -3.498 1.00 95.50 254 GLU A O 1
ATOM 1998 N N . LYS A 1 255 ? -9.686 -8.795 -1.386 1.00 94.88 255 LYS A N 1
ATOM 1999 C CA . LYS A 1 255 ? -9.837 -7.429 -0.858 1.00 94.88 255 LYS A CA 1
ATOM 2000 C C . LYS A 1 255 ? -8.578 -6.576 -1.007 1.00 94.88 255 LYS A C 1
ATOM 2002 O O . LYS A 1 255 ? -8.677 -5.366 -1.192 1.00 94.88 255 LYS A O 1
ATOM 2007 N N . LEU A 1 256 ? -7.394 -7.182 -0.918 1.00 96.31 256 LEU A N 1
ATOM 2008 C CA . LEU A 1 256 ? -6.125 -6.489 -1.159 1.00 96.31 256 LEU A CA 1
ATOM 2009 C C . LEU A 1 256 ? -5.898 -6.220 -2.657 1.00 96.31 256 LEU A C 1
ATOM 2011 O O . LEU A 1 256 ? -5.374 -5.161 -3.014 1.00 96.31 256 LEU A O 1
ATOM 2015 N N . LYS A 1 257 ? -6.322 -7.147 -3.527 1.00 94.75 257 LYS A N 1
ATOM 2016 C CA . LYS A 1 257 ? -6.258 -7.020 -4.994 1.00 94.75 257 LYS A CA 1
ATOM 2017 C C . LYS A 1 257 ? -7.128 -5.886 -5.528 1.00 94.75 257 LYS A C 1
ATOM 2019 O O . LYS A 1 257 ? -6.727 -5.253 -6.500 1.00 94.75 257 LYS A O 1
ATOM 2024 N N . ASP A 1 258 ? -8.233 -5.566 -4.853 1.00 90.94 258 ASP A N 1
ATOM 2025 C CA . ASP A 1 258 ? -9.074 -4.402 -5.176 1.00 90.94 258 ASP A CA 1
ATOM 2026 C C . ASP A 1 258 ? -8.328 -3.056 -5.074 1.00 90.94 258 ASP A C 1
ATOM 2028 O O . ASP A 1 258 ? -8.798 -2.049 -5.605 1.00 90.94 258 ASP A O 1
ATOM 2032 N N . ILE A 1 259 ? -7.193 -3.018 -4.367 1.00 94.44 259 ILE A N 1
ATOM 2033 C CA . ILE A 1 259 ? -6.441 -1.796 -4.073 1.00 94.44 259 ILE A CA 1
ATOM 2034 C C . ILE A 1 259 ? -5.138 -1.737 -4.868 1.00 94.44 259 ILE A C 1
ATOM 2036 O O . ILE A 1 259 ? -4.965 -0.846 -5.695 1.00 94.44 259 ILE A O 1
ATOM 2040 N N . MET A 1 260 ? -4.205 -2.655 -4.606 1.00 94.44 260 MET A N 1
ATOM 2041 C CA . MET A 1 260 ? -2.911 -2.715 -5.292 1.00 94.44 260 MET A CA 1
ATOM 2042 C C . MET A 1 260 ? -2.224 -4.050 -5.020 1.00 94.44 260 MET A C 1
ATOM 2044 O O . MET A 1 260 ? -2.076 -4.456 -3.864 1.00 94.44 260 MET A O 1
ATOM 2048 N N . TRP A 1 261 ? -1.756 -4.714 -6.079 1.00 96.19 261 TRP A N 1
ATOM 2049 C CA . TRP A 1 261 ? -1.224 -6.070 -5.977 1.00 96.19 261 TRP A CA 1
ATOM 2050 C C . TRP A 1 261 ? -0.031 -6.314 -6.898 1.00 96.19 261 TRP A C 1
ATOM 2052 O O . TRP A 1 261 ? -0.194 -6.413 -8.106 1.00 96.19 261 TRP A O 1
ATOM 2062 N N . LEU A 1 262 ? 1.168 -6.478 -6.334 1.00 95.88 262 LEU A N 1
ATOM 2063 C CA . LEU A 1 262 ? 2.346 -6.950 -7.069 1.00 95.88 262 LEU A CA 1
ATOM 2064 C C . LEU A 1 262 ? 2.458 -8.470 -6.898 1.00 95.88 262 LEU A C 1
ATOM 2066 O O . LEU A 1 262 ? 2.795 -8.923 -5.804 1.00 95.88 262 LEU A O 1
ATOM 2070 N N . TYR A 1 263 ? 2.183 -9.257 -7.947 1.00 93.06 263 TYR A N 1
ATOM 2071 C CA . TYR A 1 263 ? 1.902 -10.700 -7.825 1.00 93.06 263 TYR A CA 1
ATOM 2072 C C . TYR A 1 263 ? 2.922 -11.475 -6.986 1.00 93.06 263 TYR A C 1
ATOM 2074 O O . TYR A 1 263 ? 2.553 -12.126 -6.011 1.00 93.06 263 TYR A O 1
ATOM 2082 N N . SER A 1 264 ? 4.204 -11.403 -7.341 1.00 90.00 264 SER A N 1
ATOM 2083 C CA . SER A 1 264 ? 5.251 -12.196 -6.688 1.00 90.00 264 SER A CA 1
ATOM 2084 C C . SER A 1 264 ? 5.451 -11.813 -5.219 1.00 90.00 264 SER A C 1
ATOM 2086 O O . SER A 1 264 ? 5.581 -12.681 -4.355 1.00 90.00 264 SER A O 1
ATOM 2088 N N . TRP A 1 265 ? 5.460 -10.513 -4.925 1.00 95.56 265 TRP A N 1
ATOM 2089 C CA . TRP A 1 265 ? 5.726 -10.002 -3.585 1.00 95.56 265 TRP A CA 1
ATOM 2090 C C . TRP A 1 265 ? 4.510 -10.147 -2.666 1.00 95.56 265 TRP A C 1
ATOM 2092 O O . TRP A 1 265 ? 4.646 -10.653 -1.549 1.00 95.56 265 TRP A O 1
ATOM 2102 N N . CYS A 1 266 ? 3.323 -9.755 -3.136 1.00 97.12 266 CYS A N 1
ATOM 2103 C CA . CYS A 1 266 ? 2.103 -9.782 -2.336 1.00 97.12 266 CYS A CA 1
ATOM 2104 C C . CYS A 1 266 ? 1.691 -11.214 -1.970 1.00 97.12 266 CYS A C 1
ATOM 2106 O O . CYS A 1 266 ? 1.364 -11.450 -0.813 1.00 97.12 266 CYS A O 1
ATOM 2108 N N . GLU A 1 267 ? 1.770 -12.188 -2.888 1.00 96.38 267 GLU A N 1
ATOM 2109 C CA . GLU A 1 267 ? 1.453 -13.598 -2.582 1.00 96.38 267 GLU A CA 1
ATOM 2110 C C . GLU A 1 267 ? 2.379 -14.176 -1.496 1.00 96.38 267 GLU A C 1
ATOM 2112 O O . GLU A 1 267 ? 1.944 -14.882 -0.573 1.00 96.38 267 GLU A O 1
ATOM 2117 N N . HIS A 1 268 ? 3.670 -13.838 -1.572 1.00 96.00 268 HIS A N 1
ATOM 2118 C CA . HIS A 1 268 ? 4.652 -14.266 -0.584 1.00 96.00 268 HIS A CA 1
ATOM 2119 C C . HIS A 1 268 ? 4.381 -13.638 0.789 1.00 96.00 268 HIS A C 1
ATOM 2121 O O . HIS A 1 268 ? 4.257 -14.362 1.780 1.00 96.00 268 HIS A O 1
ATOM 2127 N N . GLN A 1 269 ? 4.235 -12.309 0.861 1.00 96.31 269 GLN A N 1
ATOM 2128 C CA . GLN A 1 269 ? 3.976 -11.631 2.133 1.00 96.31 269 GLN A CA 1
ATOM 2129 C C . GLN A 1 269 ? 2.614 -11.996 2.721 1.00 96.31 269 GLN A C 1
ATOM 2131 O O . GLN A 1 269 ? 2.528 -12.210 3.927 1.00 96.31 269 GLN A O 1
ATOM 2136 N N . LEU A 1 270 ? 1.576 -12.153 1.893 1.00 97.00 270 LEU A N 1
ATOM 2137 C CA . LEU A 1 270 ? 0.261 -12.604 2.342 1.00 97.00 270 LEU A CA 1
ATOM 2138 C C . LEU A 1 270 ? 0.357 -13.959 3.036 1.00 97.00 270 LEU A C 1
ATOM 2140 O O . LEU A 1 270 ? -0.253 -14.148 4.079 1.00 97.00 270 LEU A O 1
ATOM 2144 N N . THR A 1 271 ? 1.141 -14.895 2.501 1.00 96.25 271 THR A N 1
ATOM 2145 C CA . THR A 1 271 ? 1.337 -16.203 3.141 1.00 96.25 271 THR A CA 1
ATOM 2146 C C . THR A 1 271 ? 1.987 -16.068 4.518 1.00 96.25 271 THR A C 1
ATOM 2148 O O . THR A 1 271 ? 1.533 -16.697 5.471 1.00 96.25 271 THR A O 1
ATOM 2151 N N . LEU A 1 272 ? 3.021 -15.231 4.640 1.00 94.88 272 LEU A N 1
ATOM 2152 C CA . LEU A 1 272 ? 3.702 -15.004 5.915 1.00 94.88 272 LEU A CA 1
ATOM 2153 C C . LEU A 1 272 ? 2.773 -14.345 6.938 1.00 94.88 272 LEU A C 1
ATOM 2155 O O . LEU A 1 272 ? 2.608 -14.869 8.033 1.00 94.88 272 LEU A O 1
ATOM 2159 N N . VAL A 1 273 ? 2.122 -13.246 6.556 1.00 95.44 273 VAL A N 1
ATOM 2160 C CA . VAL A 1 273 ? 1.200 -12.503 7.423 1.00 95.44 273 VAL A CA 1
ATOM 2161 C C . VAL A 1 273 ? 0.004 -13.371 7.815 1.00 95.44 273 VAL A C 1
ATOM 2163 O O . VAL A 1 273 ? -0.383 -13.390 8.982 1.00 95.44 273 VAL A O 1
ATOM 2166 N N . TRP A 1 274 ? -0.551 -14.150 6.880 1.00 95.75 274 TRP A N 1
ATOM 2167 C CA . TRP A 1 274 ? -1.668 -15.051 7.159 1.00 95.75 274 TRP A CA 1
ATOM 2168 C C . TRP A 1 274 ? -1.318 -16.111 8.205 1.00 95.75 274 TRP A C 1
ATOM 2170 O O . TRP A 1 274 ? -2.148 -16.415 9.054 1.00 95.75 274 TRP A O 1
ATOM 2180 N N . ASN A 1 275 ? -0.088 -16.629 8.214 1.00 93.44 275 ASN A N 1
ATOM 2181 C CA . ASN A 1 275 ? 0.347 -17.573 9.248 1.00 93.44 275 ASN A CA 1
ATOM 2182 C C . ASN A 1 275 ? 0.366 -16.948 10.657 1.00 93.44 275 ASN A C 1
ATOM 2184 O O . ASN A 1 275 ? 0.218 -17.665 11.645 1.00 93.44 275 ASN A O 1
ATOM 2188 N N . GLU A 1 276 ? 0.522 -15.626 10.759 1.00 92.00 276 GLU A N 1
ATOM 2189 C CA . GLU A 1 276 ? 0.572 -14.890 12.029 1.00 92.00 276 GLU A CA 1
ATOM 2190 C C . GLU A 1 276 ? -0.816 -14.462 12.538 1.00 92.00 276 GLU A C 1
ATOM 2192 O O . GLU A 1 276 ? -1.032 -14.322 13.748 1.00 92.00 276 GLU A O 1
ATOM 2197 N N . ILE A 1 277 ? -1.775 -14.251 11.630 1.00 91.06 277 ILE A N 1
ATOM 2198 C CA . ILE A 1 277 ? -3.136 -13.825 11.991 1.00 91.06 277 ILE A CA 1
ATOM 2199 C C . ILE A 1 277 ? -4.165 -14.960 11.930 1.00 91.06 277 ILE A C 1
ATOM 2201 O O . ILE A 1 277 ? -5.093 -14.962 12.731 1.00 91.06 277 ILE A O 1
ATOM 2205 N N . GLY A 1 278 ? -3.993 -15.943 11.044 1.00 80.75 278 GLY A N 1
ATOM 2206 C CA . GLY A 1 278 ? -5.017 -16.918 10.651 1.00 80.75 278 GLY A CA 1
ATOM 2207 C C . GLY A 1 278 ? -5.446 -17.909 11.733 1.00 80.75 278 GLY A C 1
ATOM 2208 O O . GLY A 1 278 ? -6.607 -18.318 11.756 1.00 80.75 278 GLY A O 1
ATOM 2209 N N . ASN A 1 279 ? -4.555 -18.271 12.662 1.00 71.38 279 ASN A N 1
ATOM 2210 C CA . ASN A 1 279 ? -4.865 -19.253 13.710 1.00 71.38 279 ASN A CA 1
ATOM 2211 C C . ASN A 1 279 ? -5.949 -18.762 14.685 1.00 71.38 279 ASN A C 1
ATOM 2213 O O . ASN A 1 279 ? -6.756 -19.561 15.152 1.00 71.38 279 ASN A O 1
ATOM 2217 N N . ASP A 1 280 ? -6.028 -17.449 14.914 1.00 63.03 280 ASP A N 1
ATOM 2218 C CA . ASP A 1 280 ? -6.949 -16.851 15.887 1.00 63.03 280 ASP A CA 1
ATOM 2219 C C . ASP A 1 280 ? -8.178 -16.190 15.231 1.00 63.03 280 ASP A C 1
ATOM 2221 O O . ASP A 1 280 ? -8.963 -15.517 15.908 1.00 63.03 280 ASP A O 1
ATOM 2225 N N . LEU A 1 281 ? -8.334 -16.308 13.907 1.00 61.12 281 LEU A N 1
ATOM 2226 C CA . LEU A 1 281 ? -9.483 -15.771 13.160 1.00 61.12 281 LEU A CA 1
ATOM 2227 C C . LEU A 1 281 ? -10.668 -16.741 13.105 1.00 61.12 281 LEU A C 1
ATOM 2229 O O . LEU A 1 281 ? -11.772 -16.333 12.748 1.00 61.12 281 LEU A O 1
ATOM 2233 N N . ARG A 1 282 ? -10.476 -18.007 13.496 1.00 53.34 282 ARG A N 1
ATOM 2234 C CA . ARG A 1 282 ? -11.591 -18.946 13.644 1.00 53.34 282 ARG A CA 1
ATOM 2235 C C . ARG A 1 282 ? -12.431 -18.548 14.862 1.00 53.34 282 ARG A C 1
ATOM 2237 O O . ARG A 1 282 ? -11.854 -18.252 15.911 1.00 53.34 282 ARG A O 1
ATOM 2244 N N . PRO A 1 283 ? -13.773 -18.552 14.769 1.00 45.28 283 PRO A N 1
ATOM 2245 C CA . PRO A 1 283 ? -14.602 -18.406 15.955 1.00 45.28 283 PRO A CA 1
ATOM 2246 C C . PRO A 1 283 ? -14.202 -19.494 16.951 1.00 45.28 283 PRO A C 1
ATOM 2248 O O . PRO A 1 283 ? -13.990 -20.643 16.557 1.00 45.28 283 PRO A O 1
ATOM 2251 N N . TRP A 1 284 ? -14.069 -19.122 18.226 1.00 38.78 284 TRP A N 1
ATOM 2252 C CA . TRP A 1 284 ? -13.886 -20.075 19.313 1.00 38.78 284 TRP A CA 1
ATOM 2253 C C . TRP A 1 284 ? -15.085 -21.024 19.297 1.00 38.78 284 TRP A C 1
ATOM 2255 O O . TRP A 1 284 ? -16.134 -20.731 19.865 1.00 38.78 284 TRP A O 1
ATOM 2265 N N . VAL A 1 285 ? -14.943 -22.160 18.616 1.00 37.31 285 VAL A N 1
ATOM 2266 C CA . VAL A 1 285 ? -15.755 -23.331 18.910 1.00 37.31 285 VAL A CA 1
ATOM 2267 C C . VAL A 1 285 ? -15.395 -23.656 20.347 1.00 37.31 285 VAL A C 1
ATOM 2269 O O . VAL A 1 285 ? -14.238 -23.943 20.660 1.00 37.31 285 VAL A O 1
ATOM 2272 N N . THR A 1 286 ? -16.366 -23.472 21.234 1.00 36.06 286 THR A N 1
ATOM 2273 C CA . THR A 1 286 ? -16.258 -23.805 22.645 1.00 36.06 286 THR A CA 1
ATOM 2274 C C . THR A 1 286 ? -15.591 -25.165 22.783 1.00 36.06 286 THR A C 1
ATOM 2276 O O . THR A 1 286 ? -15.983 -26.135 22.136 1.00 36.06 286 THR A O 1
ATOM 2279 N N . ALA A 1 287 ? -14.559 -25.217 23.624 1.00 38.12 287 ALA A N 1
ATOM 2280 C CA . ALA A 1 287 ? -13.965 -26.453 24.092 1.00 38.12 287 ALA A CA 1
ATOM 2281 C C . ALA A 1 287 ? -15.088 -27.380 24.591 1.00 38.12 287 ALA A C 1
ATOM 2283 O O . ALA A 1 287 ? -15.660 -27.170 25.659 1.00 38.12 287 ALA A O 1
ATOM 2284 N N . GLY A 1 288 ? -15.447 -28.353 23.760 1.00 36.72 288 GLY A N 1
ATOM 2285 C CA . GLY A 1 288 ? -16.570 -29.260 23.981 1.00 36.72 288 GLY A CA 1
ATOM 2286 C C . GLY A 1 288 ? -16.403 -30.605 23.283 1.00 36.72 288 GLY A C 1
ATOM 2287 O O . GLY A 1 288 ? -16.973 -31.588 23.740 1.00 36.72 288 GLY A O 1
ATOM 2288 N N . GLU A 1 289 ? -15.550 -30.702 22.263 1.00 32.50 289 GLU A N 1
ATOM 2289 C CA . GLU A 1 289 ? -15.066 -31.991 21.779 1.00 32.50 289 GLU A CA 1
ATOM 2290 C C . GLU A 1 289 ? -13.658 -32.208 22.314 1.00 32.50 289 GLU A C 1
ATOM 2292 O O . GLU A 1 289 ? -12.651 -31.798 21.738 1.00 32.50 289 GLU A O 1
ATOM 2297 N N . GLN A 1 290 ? -13.604 -32.856 23.479 1.00 34.16 290 GLN A N 1
ATOM 2298 C CA . GLN A 1 290 ? -12.447 -33.655 23.839 1.00 34.16 290 GLN A CA 1
ATOM 2299 C C . GLN A 1 290 ? -12.152 -34.565 22.646 1.00 34.16 290 GLN A C 1
ATOM 2301 O O . GLN A 1 290 ? -12.888 -35.514 22.374 1.00 34.16 290 GLN A O 1
ATOM 2306 N N . VAL A 1 291 ? -11.073 -34.266 21.927 1.00 33.44 291 VAL A N 1
ATOM 2307 C CA . VAL A 1 291 ? -10.391 -35.262 21.114 1.00 33.44 291 VAL A CA 1
ATOM 2308 C C . VAL A 1 291 ? -10.023 -36.370 22.092 1.00 33.44 291 VAL A C 1
ATOM 2310 O O . VAL A 1 291 ? -9.085 -36.237 22.878 1.00 33.44 291 VAL A O 1
ATOM 2313 N N . ASN A 1 292 ? -10.825 -37.434 22.091 1.00 31.52 292 ASN A N 1
ATOM 2314 C CA . ASN A 1 292 ? -10.466 -38.718 22.661 1.00 31.52 292 ASN A CA 1
ATOM 2315 C C . ASN A 1 292 ? -9.202 -39.172 21.932 1.00 31.52 292 ASN A C 1
ATOM 2317 O O . ASN A 1 292 ? -9.266 -39.840 20.904 1.00 31.52 292 ASN A O 1
ATOM 2321 N N . VAL A 1 293 ? -8.045 -38.767 22.446 1.00 34.94 293 VAL A N 1
ATOM 2322 C CA . VAL A 1 293 ? -6.783 -39.441 22.181 1.00 34.94 293 VAL A CA 1
ATOM 2323 C C . VAL A 1 293 ? -6.930 -40.814 22.834 1.00 34.94 293 VAL A C 1
ATOM 2325 O O . VAL A 1 293 ? -7.019 -40.875 24.064 1.00 34.94 293 VAL A O 1
ATOM 2328 N N . PRO A 1 294 ? -6.984 -41.929 22.083 1.00 33.72 294 PRO A N 1
ATOM 2329 C CA . PRO A 1 294 ? -6.898 -43.234 22.702 1.00 33.72 294 PRO A CA 1
ATOM 2330 C C . PRO A 1 294 ? -5.443 -43.393 23.146 1.00 33.72 294 PRO A C 1
ATOM 2332 O O . PRO A 1 294 ? -4.559 -43.716 22.355 1.00 33.72 294 PRO A O 1
ATOM 2335 N N . LEU A 1 295 ? -5.177 -43.115 24.421 1.00 33.97 295 LEU A N 1
ATOM 2336 C CA . LEU A 1 295 ? -4.004 -43.657 25.096 1.00 33.97 295 LEU A CA 1
ATOM 2337 C C . LEU A 1 295 ? -4.101 -45.191 25.018 1.00 33.97 295 LEU A C 1
ATOM 2339 O O . LEU A 1 295 ? -5.160 -45.738 25.338 1.00 33.97 295 LEU A O 1
ATOM 2343 N N . PRO A 1 296 ? -3.043 -45.907 24.596 1.00 35.16 296 PRO A N 1
ATOM 2344 C CA . PRO A 1 296 ? -3.073 -47.360 24.566 1.00 35.16 296 PRO A CA 1
ATOM 2345 C C . PRO A 1 296 ? -3.229 -47.882 25.996 1.00 35.16 296 PRO A C 1
ATOM 2347 O O . PRO A 1 296 ? -2.407 -47.608 26.874 1.00 35.16 296 PRO A O 1
ATOM 2350 N N . ALA A 1 297 ? -4.314 -48.621 26.225 1.00 36.66 297 ALA A N 1
ATOM 2351 C CA . ALA A 1 297 ? -4.596 -49.280 27.487 1.00 36.66 297 ALA A CA 1
ATOM 2352 C C . ALA A 1 297 ? -3.438 -50.222 27.848 1.00 36.66 297 ALA A C 1
ATOM 2354 O O . ALA A 1 297 ? -3.198 -51.232 27.191 1.00 36.66 297 ALA A O 1
ATOM 2355 N N . SER A 1 298 ? -2.715 -49.875 28.910 1.00 39.06 298 SER A N 1
ATOM 2356 C CA . SER A 1 298 ? -1.835 -50.795 29.622 1.00 39.06 298 SER A CA 1
ATOM 2357 C C . SER A 1 298 ? -2.615 -51.417 30.772 1.00 39.06 298 SER A C 1
ATOM 2359 O O . SER A 1 298 ? -2.888 -50.722 31.750 1.00 39.06 298 SER A O 1
ATOM 2361 N N . ARG A 1 299 ? -2.955 -52.704 30.632 1.00 38.22 299 ARG A N 1
ATOM 2362 C CA . ARG A 1 299 ? -3.176 -53.757 31.653 1.00 38.22 299 ARG A CA 1
ATOM 2363 C C . ARG A 1 299 ? -4.070 -54.826 31.007 1.00 38.22 299 ARG A C 1
ATOM 2365 O O . ARG A 1 299 ? -5.040 -54.487 30.354 1.00 38.22 299 ARG A O 1
ATOM 2372 N N . ASP A 1 300 ? -3.722 -56.105 31.066 1.00 35.06 300 ASP A N 1
ATOM 2373 C CA . ASP A 1 300 ? -3.807 -56.843 32.320 1.00 35.06 300 ASP A CA 1
ATOM 2374 C C . ASP A 1 300 ? -2.831 -58.030 32.447 1.00 35.06 300 ASP A C 1
ATOM 2376 O O . ASP A 1 300 ? -2.596 -58.778 31.507 1.00 35.06 300 ASP A O 1
ATOM 2380 N N . GLN A 1 301 ? -2.322 -58.148 33.682 1.00 38.12 301 GLN A N 1
ATOM 2381 C CA . GLN A 1 301 ? -2.210 -59.353 34.527 1.00 38.12 301 GLN A CA 1
ATOM 2382 C C . GLN A 1 301 ? -1.394 -60.545 34.005 1.00 38.12 301 GLN A C 1
ATOM 2384 O O . GLN A 1 301 ? -1.733 -61.202 33.038 1.00 38.12 301 GLN A O 1
ATOM 2389 N N . ARG A 1 302 ? -0.250 -60.848 34.635 1.00 37.78 302 ARG A N 1
ATOM 2390 C CA . ARG A 1 302 ? -0.166 -61.711 35.837 1.00 37.78 302 ARG A CA 1
ATOM 2391 C C . ARG A 1 302 ? -0.886 -63.050 35.638 1.00 37.78 302 ARG A C 1
ATOM 2393 O O . ARG A 1 302 ? -1.999 -63.225 36.115 1.00 37.78 302 ARG A O 1
ATOM 2400 N N . GLU A 1 303 ? -0.163 -64.015 35.086 1.00 37.03 303 GLU A N 1
ATOM 2401 C CA . GLU A 1 303 ? -0.283 -65.406 35.517 1.00 37.03 303 GLU A CA 1
ATOM 2402 C C . GLU A 1 303 ? 0.798 -65.669 36.572 1.00 37.03 303 GLU A C 1
ATOM 2404 O O . GLU A 1 303 ? 1.990 -65.437 36.360 1.00 37.03 303 GLU A O 1
ATOM 2409 N N . GLN A 1 304 ? 0.348 -66.075 37.756 1.00 42.72 304 GLN A N 1
ATOM 2410 C CA . GLN A 1 304 ? 1.152 -66.641 38.828 1.00 42.72 304 GLN A CA 1
ATOM 2411 C C . GLN A 1 304 ? 0.820 -68.137 38.887 1.00 42.72 304 GLN A C 1
ATOM 2413 O O . GLN A 1 304 ? -0.355 -68.487 38.948 1.00 42.72 304 GLN A O 1
ATOM 2418 N N . SER A 1 305 ? 1.865 -68.962 38.993 1.00 39.12 305 SER A N 1
ATOM 2419 C CA . SER A 1 305 ? 1.863 -70.284 39.642 1.00 39.12 305 SER A CA 1
ATOM 2420 C C . SER A 1 305 ? 1.218 -71.462 38.892 1.00 39.12 305 SER A C 1
ATOM 2422 O O . SER A 1 305 ? 0.026 -71.718 39.040 1.00 39.12 305 SER A O 1
ATOM 2424 N N . GLN A 1 306 ? 2.054 -72.278 38.242 1.00 36.25 306 GLN A N 1
ATOM 2425 C CA . GLN A 1 306 ? 2.339 -73.666 38.653 1.00 36.25 306 GLN A CA 1
ATOM 2426 C C . GLN A 1 306 ? 3.639 -74.159 38.015 1.00 36.25 306 GLN A C 1
ATOM 2428 O O . GLN A 1 306 ? 3.883 -73.815 36.839 1.00 36.25 306 GLN A O 1
#

Secondary structure (DSSP, 8-state):
-PPP-GGGEE---HHHHHHHHHHHHHHHHHHT--TT-TTTTHHHHHHHHHHHHHHHHHHHHHHHHHHHHHHHHHHS------------PPP--PPPEE-HHHHHHHHHHHIIIIIS---TT-THHHHHHHHHHHHHHHHHHHTTTTSPPPP---TT------------------------------------PPPHHHHHHHHHHHHHHHHHT--PPPPTTS-TTS--HHHHHHHHHHHHHHHTT--SHHHHHHHHHTT---HHHHHHHHHHHHHHHGGG-S----S-------------------

pLDDT: mean 71.54, std 25.07, range [26.05, 97.88]

Radius of gyration: 27.24 Å; chains: 1; bounding box: 62×100×66 Å